Protein AF-0000000086880780 (afdb_homodimer)

pLDDT: mean 78.53, std 24.76, range [28.92, 98.44]

Nearest PDB structures (foldseek):
  3ipf-assembly3_B  TM=9.668E-01  e=9.069E-04  Desulfitobacterium hafniense Y51
  3ipf-assembly2_A  TM=9.66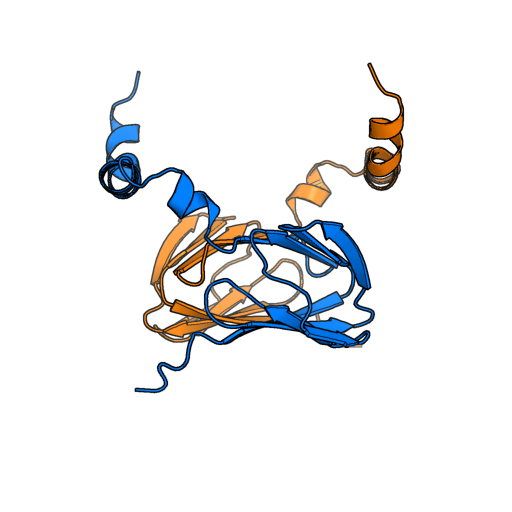4E-01  e=1.068E-03  Desulfitobacterium hafniense Y51
  2ks0-assembly1_B  TM=7.174E-01  e=1.002E-02  Desulfitobacterium hafniense Y51
  3ipf-assembly3_B  TM=9.673E-01  e=9.863E-04  Desulfitobacterium hafniense Y51
  3ipf-assembly2_A  TM=9.669E-01  e=1.163E-03  Desulfitobacterium hafniense Y51

Sequence (194 aa):
MTRISRKLRRWTSEVLDLPQDVLYDMPRLTLIGSKQLYIENHRGVIHFTPNRIVLALSQGQLEIKGADLMIRNILPDEVAVEGTILDIHMNGAEGNGMTRISRKLRRWTSEVLDLPQDVLYDMPRLTLIGSKQLYIENHRGVIHFTPNRIVLALSQGQLEIKGADLMIRNILPDEVAVEGTILDIHMNGAEGNG

Solvent-accessible surface area (backbone atoms only — not comparable to full-atom values): 10117 Å² total; per-residue (Å²): 136,81,74,76,74,50,66,85,40,45,75,51,47,76,48,55,76,43,55,66,63,58,67,58,55,40,36,33,38,39,30,44,55,48,40,36,36,38,36,34,30,41,63,47,78,75,45,81,49,45,47,35,38,30,30,32,35,84,64,33,37,38,38,38,32,39,44,66,40,39,78,76,43,76,53,86,45,34,39,33,37,35,32,42,53,32,35,40,36,47,46,65,63,70,67,85,115,136,80,73,76,76,52,64,85,41,45,77,50,49,76,50,54,78,44,54,67,63,58,68,58,56,39,36,33,37,40,30,44,54,49,40,36,37,38,36,33,31,40,63,48,78,74,44,81,49,45,46,36,38,31,31,30,33,84,64,34,37,39,37,38,31,38,44,67,41,41,78,76,43,77,52,85,44,34,38,33,36,36,31,41,53,33,36,39,37,46,44,63,61,70,68,84,116

Structure (mmCIF, N/CA/C/O backbone):
data_AF-0000000086880780-model_v1
#
loop_
_entity.id
_entity.type
_entity.pdbx_description
1 polymer 'Sporulation protein YqfC'
#
loop_
_atom_site.group_PDB
_atom_site.id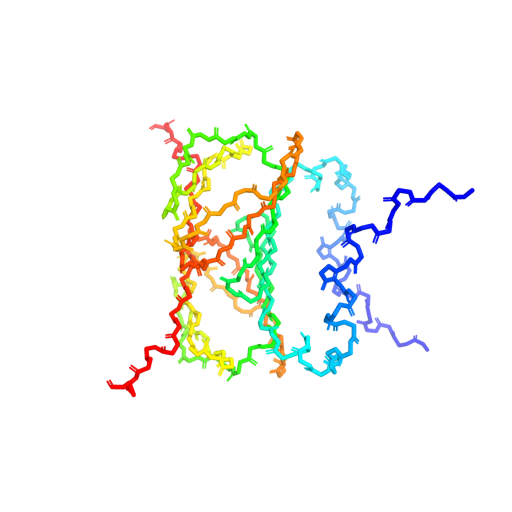
_atom_site.type_symbol
_atom_site.label_atom_id
_atom_site.label_alt_id
_atom_site.label_comp_id
_atom_site.label_asym_id
_atom_site.label_entity_id
_atom_site.label_seq_id
_atom_site.pdbx_PDB_ins_code
_atom_site.Cartn_x
_atom_site.Cartn_y
_atom_site.Cartn_z
_atom_site.occupancy
_atom_site.B_iso_or_equiv
_atom_site.auth_seq_id
_atom_site.auth_comp_id
_atom_site.auth_asym_id
_atom_site.auth_atom_id
_atom_site.pdbx_PDB_model_num
ATOM 1 N N . MET A 1 1 ? -11.453 -26.484 23.031 1 30.33 1 MET A N 1
ATOM 2 C CA . MET A 1 1 ? -10.5 -25.641 22.297 1 30.33 1 MET A CA 1
ATOM 3 C C . MET A 1 1 ? -10.719 -25.75 20.797 1 30.33 1 MET A C 1
ATOM 5 O O . MET A 1 1 ? -10.664 -26.844 20.234 1 30.33 1 MET A O 1
ATOM 9 N N . THR A 1 2 ? -11.617 -24.828 20.078 1 30.52 2 THR A N 1
ATOM 10 C CA . THR A 1 2 ? -12.539 -24.984 18.953 1 30.52 2 THR A CA 1
ATOM 11 C C . THR A 1 2 ? -11.773 -25.156 17.656 1 30.52 2 THR A C 1
ATOM 13 O O . THR A 1 2 ? -10.703 -24.562 17.469 1 30.52 2 THR A O 1
ATOM 16 N N . ARG A 1 3 ? -11.891 -26.266 16.812 1 29.23 3 ARG A N 1
ATOM 17 C CA . ARG A 1 3 ? -11.367 -26.953 15.641 1 29.23 3 ARG A CA 1
ATOM 18 C C . ARG A 1 3 ? -11.375 -26.062 14.406 1 29.23 3 ARG A C 1
ATOM 20 O O . ARG A 1 3 ? -10.984 -26.484 13.32 1 29.23 3 ARG A O 1
ATOM 27 N N . ILE A 1 4 ? -12.273 -25.172 14.5 1 30.44 4 ILE A N 1
ATOM 28 C CA . ILE A 1 4 ? -12.547 -24.469 13.258 1 30.44 4 ILE A CA 1
ATOM 29 C C . ILE A 1 4 ? -11.289 -23.734 12.789 1 30.44 4 ILE A C 1
ATOM 31 O O . ILE A 1 4 ? -11.273 -23.156 11.703 1 30.44 4 ILE A O 1
ATOM 35 N N . SER A 1 5 ? -10.398 -23.359 13.734 1 33.47 5 SER A N 1
ATOM 36 C CA . SER A 1 5 ? -9.289 -22.469 13.422 1 33.47 5 SER A CA 1
ATOM 37 C C . SER A 1 5 ? -8.305 -23.125 12.453 1 33.47 5 SER A C 1
ATOM 39 O O . SER A 1 5 ? -7.23 -22.594 12.195 1 33.47 5 SER A O 1
ATOM 41 N N . ARG A 1 6 ? -8.539 -24.391 11.883 1 31.92 6 ARG A N 1
ATOM 42 C CA . ARG A 1 6 ? -7.551 -25.25 11.227 1 31.92 6 ARG A CA 1
ATOM 43 C C . ARG A 1 6 ? -7.371 -24.859 9.766 1 31.92 6 ARG A C 1
ATOM 45 O O . ARG A 1 6 ? -6.246 -24.828 9.266 1 31.92 6 ARG A O 1
ATOM 52 N N . LYS A 1 7 ? -8.508 -24.656 9.094 1 32.12 7 LYS A N 1
ATOM 53 C CA . LYS A 1 7 ? -8.438 -24.656 7.633 1 32.12 7 LYS A CA 1
ATOM 54 C C . LYS A 1 7 ? -7.812 -23.359 7.117 1 32.12 7 LYS A C 1
ATOM 56 O O . L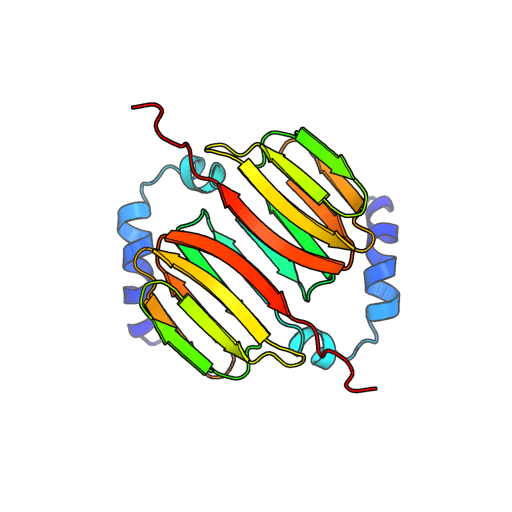YS A 1 7 ? -7.246 -23.344 6.023 1 32.12 7 LYS A O 1
ATOM 61 N N . LEU A 1 8 ? -8.086 -22.203 7.629 1 35.44 8 LEU A N 1
ATOM 62 C CA . LEU A 1 8 ? -7.398 -20.984 7.215 1 35.44 8 LEU A CA 1
ATOM 63 C C . LEU A 1 8 ? -5.891 -21.125 7.402 1 35.44 8 LEU A C 1
ATOM 65 O O . LEU A 1 8 ? -5.113 -20.422 6.746 1 35.44 8 LEU A O 1
ATOM 69 N N . ARG A 1 9 ? -5.246 -22.188 8.102 1 34.72 9 ARG A N 1
ATOM 70 C CA . ARG A 1 9 ? -3.912 -22.734 8.336 1 34.72 9 ARG A CA 1
ATOM 71 C C . ARG A 1 9 ? -3.371 -23.422 7.086 1 34.72 9 ARG A C 1
ATOM 73 O O . ARG A 1 9 ? -2.158 -23.547 6.918 1 34.72 9 ARG A O 1
ATOM 80 N N . ARG A 1 10 ? -4.211 -23.828 6.164 1 35.75 10 ARG A N 1
ATOM 81 C CA . ARG A 1 10 ? -3.689 -24.641 5.062 1 35.75 10 ARG A CA 1
ATOM 82 C C . ARG A 1 10 ? -2.947 -23.766 4.051 1 35.75 10 ARG A C 1
ATOM 84 O O . ARG A 1 10 ? -1.93 -24.188 3.496 1 35.75 10 ARG A O 1
ATOM 91 N N . TRP A 1 11 ? -3.434 -22.641 3.582 1 36.38 11 TRP A N 1
ATOM 92 C CA . TRP A 1 11 ? -2.461 -21.969 2.73 1 36.38 11 TRP A CA 1
ATOM 93 C C . TRP A 1 11 ? -1.186 -21.656 3.506 1 36.38 11 TRP A C 1
ATOM 95 O O . TRP A 1 11 ? -0.088 -21.688 2.945 1 36.38 11 TRP A O 1
ATOM 105 N N . THR A 1 12 ? -1.172 -21.484 4.797 1 41.62 12 THR A N 1
ATOM 106 C CA . THR A 1 12 ? -0.041 -21.422 5.715 1 41.62 12 THR A CA 1
ATOM 107 C C . THR A 1 12 ? 0.651 -22.781 5.816 1 41.62 12 THR A C 1
ATOM 109 O O . THR A 1 12 ? 1.847 -22.844 6.105 1 41.62 12 THR A O 1
ATOM 112 N N . SER A 1 13 ? -0.025 -23.828 5.73 1 40.41 13 SER A N 1
ATOM 113 C CA . SER A 1 13 ? 0.59 -25.125 5.984 1 40.41 13 SER A CA 1
ATOM 114 C C . SER A 1 13 ? 1.497 -25.547 4.828 1 40.41 13 SER A C 1
ATOM 116 O O . SER A 1 13 ? 2.562 -26.125 5.051 1 40.41 13 SER A O 1
ATOM 118 N N . GLU A 1 14 ? 1.028 -25.562 3.58 1 43.88 14 GLU A N 1
ATOM 119 C CA . GLU A 1 14 ? 1.974 -25.969 2.543 1 43.88 14 GLU A CA 1
ATOM 120 C C . GLU A 1 14 ? 3.102 -24.953 2.4 1 43.88 14 GLU A C 1
ATOM 122 O O . GLU A 1 14 ? 4.141 -25.25 1.809 1 43.88 14 GLU A O 1
ATOM 127 N N . VAL A 1 15 ? 2.854 -23.688 2.648 1 43.38 15 VAL A N 1
ATOM 128 C CA . VAL A 1 15 ? 3.92 -22.703 2.746 1 43.38 15 VAL A CA 1
ATOM 129 C C . VAL A 1 15 ? 4.668 -22.875 4.066 1 43.38 15 VAL A C 1
ATOM 131 O O . VAL A 1 15 ? 5.707 -22.25 4.285 1 43.38 15 VAL A O 1
ATOM 134 N N . LEU A 1 16 ? 4.266 -23.625 5.02 1 47.22 16 LEU A N 1
ATOM 135 C CA . LEU A 1 16 ? 4.988 -23.875 6.262 1 47.22 16 LEU A CA 1
ATOM 136 C C . LEU A 1 16 ? 6.434 -24.266 5.977 1 47.22 16 LEU A C 1
ATOM 138 O O . LEU A 1 16 ? 7.336 -23.906 6.734 1 47.22 16 LEU A O 1
ATOM 142 N N . ASP A 1 17 ? 6.539 -25.203 5.004 1 48.69 17 ASP A N 1
ATOM 143 C CA . ASP A 1 17 ? 7.93 -25.578 4.762 1 48.69 17 ASP A CA 1
ATOM 144 C C . ASP A 1 17 ? 8.664 -24.484 4 1 48.69 17 ASP A C 1
ATOM 146 O O . ASP A 1 17 ? 9.672 -24.75 3.342 1 48.69 17 ASP A O 1
ATOM 150 N N . LEU A 1 18 ? 7.863 -23.484 3.607 1 51.75 18 LEU A N 1
ATOM 151 C CA . LEU A 1 18 ? 8.625 -22.453 2.91 1 51.75 18 LEU A CA 1
ATOM 152 C C . LEU A 1 18 ? 9.711 -21.875 3.811 1 51.75 18 LEU A C 1
ATOM 154 O O . LEU A 1 18 ? 9.484 -21.656 5.004 1 51.75 18 LEU A O 1
ATOM 158 N N . PRO A 1 19 ? 10.883 -22.094 3.494 1 53.94 19 PRO A N 1
ATOM 159 C CA . PRO A 1 19 ? 11.953 -21.438 4.254 1 53.94 19 PRO A CA 1
ATOM 160 C C . PRO A 1 19 ? 11.609 -20 4.633 1 53.94 19 PRO A C 1
ATOM 162 O O . PRO A 1 19 ? 11.008 -19.281 3.842 1 53.94 19 PRO A O 1
ATOM 165 N N . GLN A 1 20 ? 11.336 -19.844 5.922 1 54.81 20 GLN A N 1
ATOM 166 C CA . GLN A 1 20 ? 11.172 -18.516 6.473 1 54.81 20 GLN A CA 1
ATOM 167 C C . GLN A 1 20 ? 11.922 -17.469 5.637 1 54.81 20 GLN A C 1
ATOM 169 O O . GLN A 1 20 ? 11.508 -16.312 5.551 1 54.81 20 GLN A O 1
ATOM 174 N N . ASP A 1 21 ? 12.977 -18.078 5.004 1 55.94 21 ASP A N 1
ATOM 175 C CA . ASP A 1 21 ? 13.805 -17.141 4.238 1 55.94 21 ASP A CA 1
ATOM 176 C C . ASP A 1 21 ? 13 -16.5 3.111 1 55.94 21 ASP A C 1
ATOM 178 O O . ASP A 1 21 ? 13.227 -15.336 2.77 1 55.94 21 ASP A O 1
ATOM 182 N N . VAL A 1 22 ? 12.078 -17.266 2.529 1 57.25 22 VAL A N 1
ATOM 183 C CA . VAL A 1 22 ? 11.297 -16.766 1.4 1 57.25 22 VAL A CA 1
ATOM 184 C C . VAL A 1 22 ? 10.328 -15.695 1.877 1 57.25 22 VAL A C 1
ATOM 186 O O . VAL A 1 22 ? 10.133 -14.688 1.201 1 57.25 22 VAL A O 1
ATOM 189 N N . LEU A 1 23 ? 9.758 -15.977 2.949 1 59.97 23 LEU A N 1
ATOM 190 C CA . LEU A 1 23 ? 8.844 -14.984 3.498 1 59.97 23 LEU A CA 1
ATOM 191 C C . LEU A 1 23 ? 9.562 -13.672 3.791 1 59.97 23 LEU A C 1
ATOM 193 O O . LEU A 1 23 ? 9.008 -12.594 3.598 1 59.97 23 LEU A O 1
ATOM 197 N N . TYR A 1 24 ? 10.875 -13.906 4.027 1 59.56 24 TYR A N 1
ATOM 198 C CA . TYR A 1 24 ? 11.664 -12.75 4.438 1 59.56 24 TYR A CA 1
ATOM 199 C C . TYR A 1 24 ? 12.078 -11.914 3.234 1 59.56 24 TYR A C 1
ATOM 201 O O . TYR A 1 24 ? 12.406 -10.734 3.373 1 59.56 24 TYR A O 1
ATOM 209 N N . ASP A 1 25 ? 11.93 -12.555 2.051 1 74.06 25 ASP A N 1
ATOM 210 C CA . ASP A 1 25 ? 12.469 -11.836 0.901 1 74.06 25 ASP A CA 1
ATOM 211 C C . ASP A 1 25 ? 11.359 -11.164 0.099 1 74.06 25 ASP A C 1
ATOM 213 O O . ASP A 1 25 ? 11.625 -10.5 -0.909 1 74.06 25 ASP A O 1
ATOM 217 N N . MET A 1 26 ? 10.195 -11.242 0.695 1 81.44 26 MET A N 1
ATOM 218 C CA . MET A 1 26 ? 9.07 -10.648 -0.027 1 81.44 26 MET A CA 1
ATOM 219 C C . MET A 1 26 ? 8.836 -9.211 0.427 1 81.44 26 MET A C 1
ATOM 221 O O . MET A 1 26 ? 8.82 -8.93 1.627 1 81.44 26 MET A O 1
ATOM 225 N N . PRO A 1 27 ? 8.695 -8.383 -0.599 1 89.19 27 PRO A N 1
ATOM 226 C CA . PRO A 1 27 ? 8.398 -7 -0.208 1 89.19 27 PRO A CA 1
ATOM 227 C C . PRO A 1 27 ? 7.094 -6.871 0.569 1 89.19 27 PRO A C 1
ATOM 229 O O . PRO A 1 27 ? 6.129 -7.586 0.283 1 89.19 27 PRO A O 1
ATOM 232 N N . ARG A 1 28 ? 7.094 -6.137 1.596 1 92.69 28 ARG A N 1
ATOM 233 C CA . ARG A 1 28 ? 5.922 -5.812 2.402 1 92.69 28 ARG A CA 1
ATOM 234 C C . ARG A 1 28 ? 5.762 -4.305 2.557 1 92.69 28 ARG A C 1
ATOM 236 O O . ARG A 1 28 ? 6.707 -3.611 2.943 1 92.69 28 ARG A O 1
ATOM 243 N N . LEU A 1 29 ? 4.621 -3.842 2.182 1 96.19 29 LEU A N 1
ATOM 244 C CA . LEU A 1 29 ? 4.316 -2.418 2.266 1 96.19 29 LEU A CA 1
ATOM 245 C C . LEU A 1 29 ? 3.176 -2.164 3.248 1 96.19 29 LEU A C 1
ATOM 247 O O . LEU A 1 29 ? 2.129 -2.812 3.17 1 96.19 29 LEU A O 1
ATOM 251 N N . THR A 1 30 ? 3.381 -1.285 4.219 1 95.88 30 THR A N 1
ATOM 252 C CA . THR A 1 30 ? 2.338 -0.893 5.16 1 95.88 30 THR A CA 1
ATOM 253 C C . THR A 1 30 ? 2.08 0.609 5.086 1 95.88 30 THR A C 1
ATOM 255 O O . THR A 1 30 ? 2.967 1.413 5.379 1 95.88 30 THR A O 1
ATOM 258 N N . LEU A 1 31 ? 0.877 0.914 4.668 1 94.88 31 LEU A N 1
ATOM 259 C CA . LEU A 1 31 ? 0.461 2.311 4.586 1 94.88 31 LEU A CA 1
ATOM 260 C C . LEU A 1 31 ? -0.535 2.646 5.691 1 94.88 31 LEU A C 1
ATOM 262 O O . LEU A 1 31 ? -1.53 1.94 5.871 1 94.88 31 LEU A O 1
ATOM 266 N N . ILE A 1 32 ? -0.19 3.605 6.441 1 90.94 32 ILE A N 1
ATOM 267 C CA . ILE A 1 32 ? -1.077 4.094 7.492 1 90.94 32 ILE A CA 1
ATOM 268 C C . ILE A 1 32 ? -1.62 5.469 7.117 1 90.94 32 ILE A C 1
ATOM 270 O O . ILE A 1 32 ? -0.859 6.434 7 1 90.94 32 ILE A O 1
ATOM 274 N N . GLY A 1 33 ? -2.973 5.406 7.035 1 86.75 33 GLY A N 1
ATOM 275 C CA . GLY A 1 33 ? -3.518 6.625 6.461 1 86.75 33 GLY A CA 1
ATOM 276 C C . GLY A 1 33 ? -2.984 6.926 5.07 1 86.75 33 GLY A C 1
ATOM 277 O O . GLY A 1 33 ? -2.928 6.035 4.219 1 86.75 33 GLY A O 1
ATOM 278 N N . SER A 1 34 ? -2.736 7.977 4.629 1 87.94 34 SER A N 1
ATOM 279 C CA . SER A 1 34 ? -2.059 8.422 3.416 1 87.94 34 SER A CA 1
ATOM 280 C C . SER A 1 34 ? -0.811 9.234 3.746 1 87.94 34 SER A C 1
ATOM 282 O O . SER A 1 34 ? -0.366 10.047 2.938 1 87.94 34 SER A O 1
ATOM 284 N N . LYS A 1 35 ? -0.263 8.898 5.008 1 91.62 35 LYS A N 1
ATOM 285 C CA . LYS A 1 35 ? 0.782 9.797 5.496 1 91.62 35 LYS A CA 1
ATOM 286 C C . LYS A 1 35 ? 2.09 9.039 5.727 1 91.62 35 LYS A C 1
ATOM 288 O O . LYS A 1 35 ? 3.168 9.633 5.688 1 91.62 35 LYS A O 1
ATOM 293 N N . GLN A 1 36 ? 1.928 7.836 6.051 1 94.06 36 GLN A N 1
ATOM 294 C CA . GLN A 1 36 ? 3.125 7.062 6.363 1 94.06 36 GLN A CA 1
ATOM 295 C C . GLN A 1 36 ? 3.129 5.73 5.613 1 94.06 36 GLN A C 1
ATOM 297 O O . GLN A 1 36 ? 2.115 5.027 5.582 1 94.06 36 GLN A O 1
ATOM 302 N N . LEU A 1 37 ? 4.301 5.434 5 1 96.69 37 LEU A N 1
ATOM 303 C CA . LEU A 1 37 ? 4.484 4.176 4.285 1 96.69 37 LEU A CA 1
ATOM 304 C C . LEU A 1 37 ? 5.766 3.477 4.73 1 96.69 37 LEU A C 1
ATOM 306 O O . LEU A 1 37 ? 6.844 4.078 4.711 1 96.69 37 LEU A O 1
ATOM 310 N N . TYR A 1 38 ? 5.594 2.287 5.184 1 96.56 38 TYR A N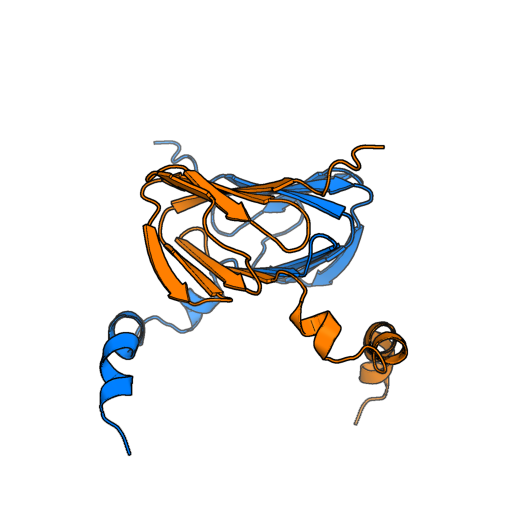 1
ATOM 311 C CA . TYR A 1 38 ? 6.723 1.443 5.559 1 96.56 38 TYR A CA 1
ATOM 312 C C . TYR A 1 38 ? 6.965 0.361 4.512 1 96.56 38 TYR A C 1
ATOM 314 O O . TYR A 1 38 ? 6.043 -0.375 4.148 1 96.56 38 TYR A O 1
ATOM 322 N N . ILE A 1 39 ? 8.156 0.288 4.035 1 96.19 39 ILE A N 1
ATOM 323 C CA . ILE A 1 39 ? 8.5 -0.694 3.012 1 96.19 39 ILE A CA 1
ATOM 324 C C . ILE A 1 39 ? 9.586 -1.631 3.537 1 96.19 39 ILE A C 1
ATOM 326 O O . ILE A 1 39 ? 10.648 -1.178 3.977 1 96.19 39 ILE A O 1
ATOM 330 N N . GLU A 1 40 ? 9.273 -2.885 3.568 1 93.62 40 GLU A N 1
ATOM 331 C CA . GLU A 1 40 ? 10.219 -3.916 3.988 1 93.62 40 GLU A CA 1
ATOM 332 C C . GLU A 1 40 ? 10.773 -4.68 2.789 1 93.62 40 GLU A C 1
ATOM 334 O O . GLU A 1 40 ? 10.07 -4.879 1.796 1 93.62 40 GLU A O 1
ATOM 339 N N . ASN A 1 41 ? 11.984 -5.074 2.893 1 92.19 41 ASN A N 1
ATOM 340 C CA . ASN A 1 41 ? 12.672 -5.91 1.915 1 92.19 41 ASN A CA 1
ATOM 341 C C . ASN A 1 41 ? 12.828 -5.195 0.577 1 92.19 41 ASN A C 1
ATOM 343 O O . ASN A 1 41 ? 12.492 -5.746 -0.472 1 92.19 41 ASN A O 1
ATOM 347 N N . HIS A 1 42 ? 13.133 -3.922 0.75 1 93.75 42 HIS A N 1
ATOM 348 C CA . HIS A 1 42 ? 13.523 -3.18 -0.443 1 93.75 42 HIS A CA 1
ATOM 349 C C . HIS A 1 42 ? 14.984 -3.426 -0.789 1 93.75 42 HIS A C 1
ATOM 351 O O . HIS A 1 42 ? 15.727 -4.016 0.003 1 93.75 42 HIS A O 1
ATOM 357 N N . ARG A 1 43 ? 15.383 -2.936 -2.031 1 92.31 43 ARG A N 1
ATOM 358 C CA . ARG A 1 43 ? 16.766 -3.148 -2.469 1 92.31 43 ARG A CA 1
ATOM 359 C C . ARG A 1 43 ? 17.438 -1.825 -2.816 1 92.31 43 ARG A C 1
ATOM 361 O O . ARG A 1 43 ? 18.281 -1.771 -3.709 1 92.31 43 ARG A O 1
ATOM 368 N N . GLY A 1 44 ? 16.969 -0.761 -2.279 1 94.44 44 GLY A N 1
ATOM 369 C CA . GLY A 1 44 ? 17.641 0.519 -2.445 1 94.44 44 GLY A CA 1
ATOM 370 C C . GLY A 1 44 ? 16.766 1.564 -3.115 1 94.44 44 GLY A C 1
ATOM 371 O O . GLY A 1 44 ? 15.852 1.227 -3.859 1 94.44 44 GLY A O 1
ATOM 372 N N . VAL A 1 45 ? 17.031 2.783 -2.906 1 96.25 45 VAL A N 1
ATOM 373 C CA . VAL A 1 45 ? 16.328 3.908 -3.508 1 96.25 45 VAL A CA 1
ATOM 374 C C . VAL A 1 45 ? 16.953 4.242 -4.863 1 96.25 45 VAL A C 1
ATOM 376 O O . VAL A 1 45 ? 18.156 4.461 -4.969 1 96.25 45 VAL A O 1
ATOM 379 N N . ILE A 1 46 ? 16.188 4.254 -5.836 1 96.81 46 ILE A N 1
ATOM 380 C CA . ILE A 1 46 ? 16.625 4.531 -7.203 1 96.81 46 ILE A CA 1
ATOM 381 C C . ILE A 1 46 ? 16.469 6.023 -7.496 1 96.81 46 ILE A C 1
ATOM 383 O O . ILE A 1 46 ? 17.344 6.633 -8.109 1 96.81 46 ILE A O 1
ATOM 387 N N . HIS A 1 47 ? 15.344 6.551 -7.176 1 97.5 47 HIS A N 1
ATOM 388 C CA . HIS A 1 47 ? 15.008 7.949 -7.434 1 97.5 47 HIS A CA 1
ATOM 389 C C . HIS A 1 47 ? 14.211 8.547 -6.281 1 97.5 47 HIS A C 1
ATOM 391 O O . HIS A 1 47 ? 13.406 7.852 -5.656 1 97.5 47 HIS A O 1
ATOM 397 N N . PHE A 1 48 ? 14.578 9.93 -6.016 1 96.75 48 PHE A N 1
ATOM 398 C CA . PHE A 1 48 ? 13.836 10.578 -4.938 1 96.75 48 PHE A CA 1
ATOM 399 C C . PHE A 1 48 ? 13.672 12.062 -5.211 1 96.75 48 PHE A C 1
ATOM 401 O O . PHE A 1 48 ? 14.648 12.781 -5.406 1 96.75 48 PHE A O 1
ATOM 408 N N . THR A 1 49 ? 12.461 12.406 -5.309 1 97.69 49 THR A N 1
ATOM 409 C CA . THR A 1 49 ? 12.016 13.797 -5.273 1 97.69 49 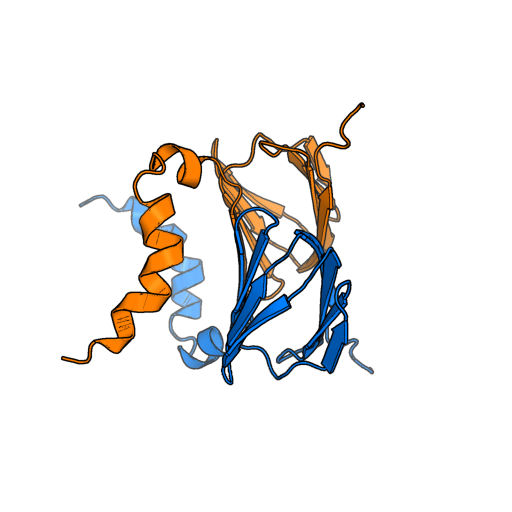THR A CA 1
ATOM 410 C C . THR A 1 49 ? 10.875 13.977 -4.273 1 97.69 49 THR A C 1
ATOM 412 O O . THR A 1 49 ? 10.297 12.992 -3.803 1 97.69 49 THR A O 1
ATOM 415 N N . PRO A 1 50 ? 10.547 15.133 -3.898 1 97 50 PRO A N 1
ATOM 416 C CA . PRO A 1 50 ? 9.445 15.336 -2.949 1 97 50 PRO A CA 1
ATOM 417 C C . PRO A 1 50 ? 8.102 14.867 -3.49 1 97 50 PRO A C 1
ATOM 419 O O . PRO A 1 50 ? 7.129 14.758 -2.736 1 97 50 PRO A O 1
ATOM 422 N N . ASN A 1 51 ? 8.031 14.57 -4.75 1 98.12 51 ASN A N 1
ATOM 423 C CA . ASN A 1 51 ? 6.746 14.148 -5.293 1 98.12 51 ASN A CA 1
ATOM 424 C C . ASN A 1 51 ? 6.812 12.727 -5.852 1 98.12 51 ASN A C 1
ATOM 426 O O . ASN A 1 51 ? 5.832 12.227 -6.402 1 98.12 51 ASN A O 1
ATOM 430 N N . ARG A 1 52 ? 8.023 12.133 -5.777 1 98.44 52 ARG A N 1
ATOM 431 C CA . ARG A 1 52 ? 8.172 10.812 -6.391 1 98.44 52 ARG A CA 1
ATOM 432 C C . ARG A 1 52 ? 9.336 10.047 -5.77 1 98.44 52 ARG A C 1
ATOM 434 O O . ARG A 1 52 ? 10.445 10.578 -5.66 1 98.44 52 ARG A O 1
ATOM 441 N N . ILE A 1 53 ? 9.109 8.82 -5.355 1 98.06 53 ILE A N 1
ATOM 442 C CA . ILE A 1 53 ? 10.156 7.918 -4.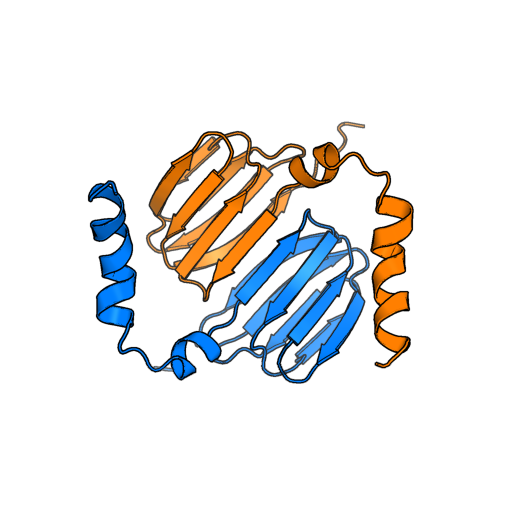875 1 98.06 53 ILE A CA 1
ATOM 443 C C . ILE A 1 53 ? 10.094 6.602 -5.641 1 98.06 53 ILE A C 1
ATOM 445 O O . ILE A 1 53 ? 9.023 6.023 -5.816 1 98.06 53 ILE A O 1
ATOM 449 N N . VAL A 1 54 ? 11.219 6.129 -6.094 1 97.94 54 VAL A N 1
ATOM 450 C CA . VAL A 1 54 ? 11.32 4.836 -6.762 1 97.94 54 VAL A CA 1
ATOM 451 C C . VAL A 1 54 ? 12.305 3.943 -6.02 1 97.94 54 VAL A C 1
ATOM 453 O O . VAL A 1 54 ? 13.453 4.336 -5.785 1 97.94 54 VAL A O 1
ATOM 456 N N . LEU A 1 55 ? 11.875 2.779 -5.676 1 96.88 55 LEU A N 1
ATOM 457 C CA . LEU A 1 55 ? 12.703 1.812 -4.965 1 96.88 55 LEU A CA 1
ATOM 458 C C . LEU A 1 55 ? 12.891 0.543 -5.789 1 96.88 55 LEU A C 1
ATOM 460 O O . LEU A 1 55 ? 11.953 0.099 -6.465 1 96.88 55 LEU A O 1
ATOM 464 N N . ALA A 1 56 ? 14.047 0.045 -5.617 1 95.44 56 ALA A N 1
ATOM 465 C CA . ALA A 1 56 ? 14.281 -1.281 -6.184 1 95.44 56 ALA A CA 1
ATOM 466 C C . ALA A 1 56 ? 13.75 -2.373 -5.258 1 95.44 56 ALA A C 1
ATOM 468 O O . ALA A 1 56 ? 13.898 -2.291 -4.039 1 95.44 56 ALA A O 1
ATOM 469 N N . LEU A 1 57 ? 13.086 -3.34 -5.844 1 92.94 57 LEU A N 1
ATOM 470 C CA . LEU A 1 57 ? 12.633 -4.527 -5.125 1 92.94 57 LEU A CA 1
ATOM 471 C C . LEU A 1 57 ? 13.359 -5.77 -5.617 1 92.94 57 LEU A C 1
ATOM 473 O O . LEU A 1 57 ? 14.156 -5.699 -6.555 1 92.94 57 LEU A O 1
ATOM 477 N N . SER A 1 58 ? 13.062 -6.855 -4.859 1 87.44 58 SER A N 1
ATOM 478 C CA . SER A 1 58 ? 13.68 -8.094 -5.32 1 87.44 58 SER A CA 1
ATOM 479 C C . SER A 1 58 ? 13.328 -8.383 -6.777 1 87.44 58 SER A C 1
ATOM 481 O O . SER A 1 58 ? 14.172 -8.852 -7.543 1 87.44 58 SER A O 1
ATOM 483 N N . GLN A 1 59 ? 12.078 -8.148 -7.012 1 85.12 59 GLN A N 1
ATOM 484 C CA . GLN A 1 59 ? 11.617 -8.234 -8.391 1 85.12 59 GLN A CA 1
ATOM 485 C C . GLN A 1 59 ? 10.914 -6.945 -8.82 1 85.12 59 GLN A C 1
ATOM 487 O O . GLN A 1 59 ? 9.859 -6.605 -8.289 1 85.12 59 GLN A O 1
ATOM 492 N N . GLY A 1 60 ? 11.586 -6.234 -9.641 1 90.69 60 GLY A N 1
ATOM 493 C CA . GLY A 1 60 ? 10.953 -5.035 -10.164 1 90.69 60 GLY A CA 1
ATOM 494 C C . GLY A 1 60 ? 11.219 -3.803 -9.32 1 90.69 60 GLY A C 1
ATOM 495 O O . GLY A 1 60 ? 12.258 -3.705 -8.664 1 90.69 60 GLY A O 1
ATOM 496 N N . GLN A 1 61 ? 10.281 -2.809 -9.555 1 95.56 61 GLN A N 1
ATOM 497 C CA . GLN A 1 61 ? 10.422 -1.528 -8.867 1 95.56 61 GLN A CA 1
ATOM 498 C C . GLN A 1 61 ? 9.109 -1.09 -8.242 1 95.56 61 GLN A C 1
ATOM 500 O O . GLN A 1 61 ? 8.031 -1.507 -8.68 1 95.56 61 GLN A O 1
ATOM 505 N N . LEU A 1 62 ? 9.281 -0.348 -7.211 1 96.25 62 LEU A N 1
ATOM 506 C CA . LEU A 1 62 ? 8.156 0.297 -6.531 1 96.25 62 LEU A CA 1
ATOM 507 C C . LEU A 1 62 ? 8.211 1.81 -6.715 1 96.25 62 LEU A C 1
ATOM 509 O O . LEU A 1 62 ? 9.227 2.441 -6.414 1 96.25 62 LEU A O 1
ATOM 513 N N . GLU A 1 63 ? 7.121 2.324 -7.242 1 97.81 63 GLU A N 1
ATOM 514 C CA . GLU A 1 63 ? 7.031 3.77 -7.41 1 97.81 63 GLU A CA 1
ATOM 515 C C . GLU A 1 63 ? 5.957 4.363 -6.504 1 97.81 63 GLU A C 1
ATOM 517 O O . GLU A 1 63 ? 4.809 3.916 -6.512 1 97.81 63 GLU A O 1
ATOM 522 N N . ILE A 1 64 ? 6.336 5.367 -5.742 1 97.75 64 ILE A N 1
ATOM 523 C CA . ILE A 1 64 ? 5.438 6.09 -4.848 1 97.75 64 ILE A CA 1
ATOM 524 C C . ILE A 1 64 ? 5.305 7.539 -5.312 1 97.75 64 ILE A C 1
ATOM 526 O O . ILE A 1 64 ? 6.309 8.227 -5.512 1 97.75 64 ILE A O 1
ATOM 530 N N . LYS A 1 65 ? 4.121 7.977 -5.578 1 98.06 65 LYS A N 1
ATOM 531 C CA . LYS A 1 65 ? 3.85 9.367 -5.918 1 98.06 65 LYS A CA 1
ATOM 532 C C . LYS A 1 65 ? 3.023 10.055 -4.832 1 98.06 65 LYS A C 1
ATOM 534 O O . LYS A 1 65 ? 2.125 9.438 -4.25 1 98.06 65 LYS A O 1
ATOM 539 N N . GLY A 1 66 ? 3.324 11.305 -4.594 1 97.44 66 GLY A N 1
ATOM 540 C CA . GLY A 1 66 ? 2.6 12.047 -3.58 1 97.44 66 GLY A CA 1
ATOM 541 C C . GLY A 1 66 ? 3.082 13.477 -3.434 1 97.44 66 GLY A C 1
ATOM 542 O O . GLY A 1 66 ? 3.482 14.109 -4.414 1 97.44 66 GLY A O 1
ATOM 543 N N . ALA A 1 67 ? 2.809 14 -2.279 1 96.62 67 ALA A N 1
ATOM 544 C CA . ALA A 1 67 ? 3.213 15.367 -1.982 1 96.62 67 ALA A CA 1
ATOM 545 C C . ALA A 1 67 ? 4.051 15.43 -0.708 1 96.62 67 ALA A C 1
ATOM 547 O O . ALA A 1 67 ? 3.734 14.766 0.282 1 96.62 67 ALA A O 1
ATOM 548 N N . ASP A 1 68 ? 5.172 16.203 -0.798 1 97.56 68 ASP A N 1
ATOM 549 C CA . ASP A 1 68 ? 6.055 16.438 0.336 1 97.56 68 ASP A CA 1
ATOM 550 C C . ASP A 1 68 ? 6.582 15.125 0.913 1 97.56 68 ASP A C 1
ATOM 552 O O . ASP A 1 68 ? 6.574 14.93 2.129 1 97.56 68 ASP A O 1
ATOM 556 N N . LEU A 1 69 ? 6.945 14.266 -0.023 1 97.19 69 LEU A N 1
ATOM 557 C CA . LEU A 1 69 ? 7.465 12.969 0.396 1 97.19 69 LEU A CA 1
ATOM 558 C C . LEU A 1 69 ? 8.859 13.109 0.992 1 97.19 69 LEU A C 1
ATOM 560 O O . LEU A 1 69 ? 9.688 13.875 0.485 1 97.19 69 LEU A O 1
ATOM 564 N N . MET A 1 70 ? 9.023 12.383 2.092 1 97.75 70 MET A N 1
ATOM 565 C CA . MET A 1 70 ? 10.336 12.344 2.74 1 97.75 70 MET A CA 1
ATOM 566 C C . MET A 1 70 ? 10.664 10.938 3.217 1 97.75 70 MET A C 1
ATOM 568 O O . MET A 1 70 ? 9.781 10.203 3.664 1 97.75 70 MET A O 1
ATOM 572 N N . ILE A 1 71 ? 11.93 10.664 3.096 1 96.81 71 ILE A N 1
ATOM 573 C CA . ILE A 1 71 ? 12.391 9.414 3.689 1 96.81 71 ILE A CA 1
ATOM 574 C C . ILE A 1 71 ? 12.781 9.648 5.145 1 96.81 71 ILE A C 1
ATOM 576 O O . ILE A 1 71 ? 13.766 10.344 5.426 1 96.81 71 ILE A O 1
ATOM 580 N N . ARG A 1 72 ? 12.031 9.086 6 1 96.19 72 ARG A N 1
ATOM 581 C CA . ARG A 1 72 ? 12.242 9.297 7.426 1 96.19 72 ARG A CA 1
ATOM 582 C C . ARG A 1 72 ? 13.383 8.438 7.949 1 96.19 72 ARG A C 1
ATOM 584 O O . ARG A 1 72 ? 14.164 8.875 8.797 1 96.19 72 ARG A O 1
ATOM 591 N N . ASN A 1 73 ? 13.367 7.219 7.559 1 94.69 73 ASN A N 1
ATOM 592 C CA . ASN A 1 73 ? 14.391 6.25 7.945 1 94.69 73 ASN A CA 1
ATOM 593 C C . ASN A 1 73 ? 14.703 5.285 6.805 1 94.69 73 ASN A C 1
ATOM 595 O O . ASN A 1 73 ? 13.805 4.883 6.062 1 94.69 73 ASN A O 1
ATOM 599 N N . ILE A 1 74 ? 15.945 5.066 6.707 1 94.38 74 ILE A N 1
ATOM 600 C CA . ILE A 1 74 ? 16.359 4.105 5.691 1 94.38 74 ILE A CA 1
ATOM 601 C C . ILE A 1 74 ? 17.359 3.117 6.301 1 94.38 74 ILE A C 1
ATOM 603 O O . ILE A 1 74 ? 18.422 3.514 6.777 1 94.38 74 ILE A O 1
ATOM 607 N N . LEU A 1 75 ? 16.953 1.996 6.422 1 93.44 75 LEU A N 1
ATOM 608 C CA . LEU A 1 75 ? 17.797 0.862 6.797 1 93.44 75 LEU A CA 1
ATOM 609 C C . LEU A 1 75 ? 18.031 -0.058 5.602 1 93.44 75 LEU A C 1
ATOM 611 O O . LEU A 1 75 ? 17.359 0.07 4.574 1 93.44 75 LEU A O 1
ATOM 615 N N . PRO A 1 76 ? 18.984 -0.938 5.656 1 91.69 76 PRO A N 1
ATOM 616 C CA . PRO A 1 76 ? 19.312 -1.779 4.504 1 91.69 76 PRO A CA 1
ATOM 617 C C . PRO A 1 76 ? 18.109 -2.516 3.939 1 91.69 76 PRO A C 1
ATOM 619 O O . PRO A 1 76 ? 17.984 -2.668 2.723 1 91.69 76 PRO A O 1
ATOM 622 N N . ASP A 1 77 ? 17.172 -2.928 4.82 1 91.5 77 ASP A N 1
ATOM 623 C CA . ASP A 1 77 ? 16.062 -3.713 4.285 1 91.5 77 ASP A CA 1
ATOM 624 C C . ASP A 1 77 ? 14.711 -3.061 4.613 1 91.5 77 ASP A C 1
ATOM 626 O O . ASP A 1 77 ? 13.664 -3.68 4.449 1 91.5 77 ASP A O 1
ATOM 630 N N . GLU A 1 78 ? 14.773 -1.845 5.086 1 94.94 78 GLU A N 1
ATOM 631 C CA . GLU A 1 78 ? 13.539 -1.148 5.422 1 94.94 78 GLU A CA 1
ATOM 632 C C . GLU A 1 78 ? 13.633 0.338 5.094 1 94.94 78 GLU A C 1
ATOM 634 O O . GLU A 1 78 ? 14.688 0.952 5.27 1 94.94 78 GLU A O 1
ATOM 639 N N . VAL A 1 79 ? 12.586 0.842 4.617 1 96.69 79 VAL A N 1
ATOM 640 C CA . VAL A 1 79 ? 12.492 2.281 4.398 1 96.69 79 VAL A CA 1
ATOM 641 C C . VAL A 1 79 ? 11.156 2.797 4.93 1 96.69 79 VAL A C 1
ATOM 643 O O . VAL A 1 79 ? 10.117 2.162 4.738 1 96.69 79 VAL A O 1
ATOM 646 N N . ALA A 1 80 ? 11.18 3.883 5.648 1 96.81 80 ALA A N 1
ATOM 647 C CA . ALA A 1 80 ? 9.969 4.582 6.082 1 96.81 80 ALA A CA 1
ATOM 648 C C . ALA A 1 80 ? 9.805 5.902 5.332 1 96.81 80 ALA A C 1
ATOM 650 O O . ALA A 1 80 ? 10.703 6.746 5.336 1 96.81 80 ALA A O 1
ATOM 651 N N . VAL A 1 81 ? 8.641 6 4.727 1 97.31 81 VAL A N 1
ATOM 652 C CA . VAL A 1 81 ? 8.352 7.203 3.957 1 97.31 81 VAL A CA 1
ATOM 653 C C . VAL A 1 81 ? 7.223 7.988 4.633 1 97.31 81 VAL A C 1
ATOM 655 O O . VAL A 1 81 ? 6.238 7.406 5.082 1 97.31 81 VAL A O 1
ATOM 658 N N . GLU A 1 82 ? 7.43 9.297 4.727 1 96.88 82 GLU A N 1
ATOM 659 C CA . GLU A 1 82 ? 6.395 10.18 5.25 1 96.88 82 GLU A CA 1
ATOM 660 C C . GLU A 1 82 ? 6.023 11.258 4.23 1 96.88 82 GLU A C 1
ATOM 662 O O . GLU A 1 82 ? 6.852 11.656 3.41 1 96.88 82 GLU A O 1
ATOM 667 N N . GLY A 1 83 ? 4.809 11.719 4.27 1 96.12 83 GLY A N 1
ATOM 668 C CA . GLY A 1 83 ? 4.203 12.672 3.357 1 96.12 83 GLY A CA 1
ATOM 669 C C . GLY A 1 83 ? 2.768 12.336 3.004 1 96.12 83 GLY A C 1
ATOM 670 O O . GLY A 1 83 ? 2.113 11.57 3.711 1 96.12 83 GLY A O 1
ATOM 671 N N . THR A 1 84 ? 2.246 13.016 1.993 1 95.5 84 THR A N 1
ATOM 672 C CA . THR A 1 84 ? 0.944 12.625 1.462 1 95.5 84 THR A CA 1
ATOM 673 C C . THR A 1 84 ? 1.104 11.648 0.302 1 95.5 84 THR A C 1
ATOM 675 O O . THR A 1 84 ? 1.525 12.031 -0.791 1 95.5 84 THR A O 1
ATOM 678 N N . ILE A 1 85 ? 0.778 10.43 0.55 1 96.12 85 ILE A N 1
ATOM 679 C CA . ILE A 1 85 ? 0.924 9.383 -0.455 1 96.12 85 ILE A CA 1
ATOM 680 C C . ILE A 1 85 ? -0.344 9.297 -1.302 1 96.12 85 ILE A C 1
ATOM 682 O O . ILE A 1 85 ? -1.444 9.141 -0.769 1 96.12 85 ILE A O 1
ATOM 686 N N . LEU A 1 86 ? -0.183 9.367 -2.633 1 96.25 86 LEU A N 1
ATOM 687 C CA . LEU A 1 86 ? -1.334 9.422 -3.527 1 96.25 86 LEU A CA 1
ATOM 688 C C . LEU A 1 86 ? -1.405 8.164 -4.395 1 96.25 86 LEU A C 1
ATOM 690 O O . LEU A 1 86 ? -2.492 7.641 -4.641 1 96.25 86 LEU A O 1
ATOM 694 N N . ASP A 1 87 ? -0.223 7.723 -4.793 1 97.19 87 ASP A N 1
ATOM 695 C CA . ASP A 1 87 ? -0.191 6.586 -5.707 1 97.19 87 ASP A CA 1
ATOM 696 C C . ASP A 1 87 ? 0.958 5.641 -5.367 1 97.19 87 ASP A C 1
ATOM 698 O O . ASP A 1 87 ? 2.064 6.086 -5.059 1 97.19 87 ASP A O 1
ATOM 702 N N . ILE A 1 88 ? 0.705 4.363 -5.461 1 97.38 88 ILE A N 1
ATOM 703 C CA . ILE A 1 88 ? 1.718 3.314 -5.371 1 97.38 88 ILE A CA 1
ATOM 704 C C . ILE A 1 88 ? 1.632 2.408 -6.598 1 97.38 88 ILE A C 1
ATOM 706 O O . ILE A 1 88 ? 0.566 1.867 -6.902 1 97.38 88 ILE A O 1
ATOM 710 N N . HIS A 1 89 ? 2.723 2.273 -7.266 1 97.19 89 HIS A N 1
ATOM 711 C CA . HIS A 1 89 ? 2.783 1.463 -8.477 1 97.19 89 HIS A CA 1
ATOM 712 C C . HIS A 1 89 ? 3.863 0.392 -8.367 1 97.19 89 HIS A C 1
ATOM 714 O O . HIS A 1 89 ? 5.012 0.694 -8.047 1 97.19 89 HIS A O 1
ATOM 720 N N . MET A 1 90 ? 3.459 -0.821 -8.57 1 92.94 90 MET A N 1
ATOM 721 C CA . MET A 1 90 ? 4.406 -1.93 -8.578 1 92.94 90 MET A CA 1
ATOM 722 C C . MET A 1 90 ? 4.688 -2.393 -10.008 1 92.94 90 MET A C 1
ATOM 724 O O . MET A 1 90 ? 3.766 -2.783 -10.727 1 92.94 90 MET A O 1
ATOM 728 N N . ASN A 1 91 ? 5.785 -2.158 -10.508 1 84.5 91 ASN A N 1
ATOM 729 C CA . ASN A 1 91 ? 6.18 -2.645 -11.828 1 84.5 91 ASN A CA 1
ATOM 730 C C . ASN A 1 91 ? 6.93 -3.973 -11.734 1 84.5 91 ASN A C 1
ATOM 732 O O . ASN A 1 91 ? 7.945 -4.07 -11.039 1 84.5 91 ASN A O 1
ATOM 736 N N . GLY A 1 92 ? 6.195 -5.086 -12.023 1 73.44 92 GLY A N 1
ATOM 737 C CA . GLY A 1 92 ? 6.832 -6.395 -12.047 1 73.44 92 GLY A CA 1
ATOM 738 C C . GLY A 1 92 ? 7.98 -6.488 -13.031 1 73.44 92 GLY A C 1
ATOM 739 O O . GLY A 1 92 ? 8.203 -5.566 -13.82 1 73.44 92 GLY A O 1
ATOM 740 N N . ALA A 1 93 ? 8.953 -7.547 -12.852 1 56.44 93 ALA A N 1
ATOM 741 C CA . ALA A 1 93 ? 9.992 -7.836 -13.828 1 56.44 93 ALA A CA 1
ATOM 742 C C . ALA A 1 93 ? 9.391 -8.047 -15.219 1 56.44 93 ALA A C 1
ATOM 744 O O . ALA A 1 93 ? 8.445 -8.82 -15.383 1 56.44 93 ALA A O 1
ATOM 745 N N . GLU A 1 94 ? 8.938 -6.941 -15.969 1 44.72 94 GLU A N 1
ATOM 746 C CA . GLU A 1 94 ? 8.773 -7.352 -17.359 1 44.72 94 GLU A CA 1
ATOM 747 C C . GLU A 1 94 ? 9.789 -8.43 -17.734 1 44.72 94 GLU A C 1
ATOM 749 O O . GLU A 1 94 ? 10.977 -8.297 -17.453 1 44.72 94 GLU A O 1
ATOM 754 N N . GLY A 1 95 ? 9.461 -9.617 -17.625 1 39.12 95 GLY A N 1
ATOM 755 C CA . GLY A 1 95 ? 10.25 -10.602 -18.344 1 39.12 95 GLY A CA 1
ATOM 756 C C . GLY A 1 95 ? 10.75 -10.094 -19.688 1 39.12 95 GLY A C 1
ATOM 757 O O . GLY A 1 95 ? 9.953 -9.648 -20.516 1 39.12 95 GLY A O 1
ATOM 758 N N . ASN A 1 96 ? 11.828 -9.383 -19.797 1 37.78 96 ASN A N 1
ATOM 759 C CA . ASN A 1 96 ? 12.516 -9.531 -21.078 1 37.78 96 ASN A CA 1
ATOM 760 C C . ASN A 1 96 ? 12.438 -10.961 -21.594 1 37.78 96 ASN A C 1
ATOM 762 O O . ASN A 1 96 ? 13.156 -11.844 -21.109 1 37.78 96 ASN A O 1
ATOM 766 N N . GLY A 1 97 ? 11.328 -11.789 -21.547 1 28.92 97 GLY A N 1
ATOM 767 C CA . GLY A 1 97 ? 11.406 -12.703 -22.672 1 28.92 97 GLY A CA 1
ATOM 768 C C . GLY A 1 97 ? 11.32 -12 -24.016 1 28.92 97 GLY A C 1
ATOM 769 O O . GLY A 1 97 ? 10.852 -10.859 -24.109 1 28.92 97 GLY A O 1
ATOM 770 N N . MET B 1 1 ? 20.562 -1.134 29.828 1 30.19 1 MET B N 1
ATOM 771 C CA . MET B 1 1 ? 19.375 -1.331 29.016 1 30.19 1 MET B CA 1
ATOM 772 C C . MET B 1 1 ? 18.969 -0.038 28.297 1 30.19 1 MET B C 1
ATOM 774 O O . MET B 1 1 ? 18.75 0.982 28.953 1 30.19 1 MET B O 1
ATOM 778 N N . THR B 1 2 ? 19.5 0.313 26.984 1 29.08 2 THR B N 1
ATOM 779 C CA . THR B 1 2 ? 20 1.546 26.375 1 29.08 2 THR B CA 1
ATOM 780 C C . THR B 1 2 ? 18.859 2.484 26.031 1 29.08 2 THR B C 1
ATOM 782 O O . THR B 1 2 ? 17.75 2.031 25.703 1 29.08 2 THR B O 1
ATOM 785 N N . ARG B 1 3 ? 18.797 3.84 26.469 1 28.94 3 ARG B N 1
ATOM 786 C CA . ARG B 1 3 ? 18 5.059 26.562 1 28.94 3 ARG B CA 1
ATOM 787 C C . ARG B 1 3 ? 17.516 5.484 25.172 1 28.94 3 ARG B C 1
ATOM 789 O O . ARG B 1 3 ? 16.734 6.43 25.062 1 28.94 3 ARG B O 1
ATOM 796 N N . ILE B 1 4 ? 18.312 5.09 24.266 1 29.08 4 ILE B N 1
ATOM 797 C CA . ILE B 1 4 ? 18.078 5.684 22.953 1 29.08 4 ILE B CA 1
ATOM 798 C C . ILE B 1 4 ? 16.719 5.258 22.422 1 29.08 4 ILE B C 1
ATOM 800 O O . ILE B 1 4 ? 16.312 5.668 21.328 1 29.08 4 ILE B O 1
ATOM 804 N N . SER B 1 5 ? 16.156 4.129 22.891 1 34.06 5 SER B N 1
ATOM 805 C CA . SER B 1 5 ? 14.914 3.572 22.375 1 34.06 5 SER B CA 1
ATOM 806 C C . SER B 1 5 ? 13.75 4.531 22.609 1 34.06 5 SER B C 1
ATOM 808 O O . SER B 1 5 ? 12.617 4.238 22.219 1 34.06 5 SER B O 1
ATOM 810 N N . ARG B 1 6 ? 13.93 5.762 23.359 1 29.67 6 ARG B N 1
ATOM 811 C CA . ARG B 1 6 ? 12.875 6.598 23.922 1 29.67 6 ARG B CA 1
ATOM 812 C C . ARG B 1 6 ? 12.344 7.582 22.875 1 29.67 6 ARG B C 1
ATOM 814 O O . ARG B 1 6 ? 11.141 7.832 22.812 1 29.67 6 ARG B O 1
ATOM 821 N N . LYS B 1 7 ? 13.258 8.117 22.125 1 31.03 7 LYS B N 1
ATOM 822 C CA . LYS B 1 7 ? 12.875 9.305 21.375 1 31.03 7 LYS B CA 1
ATOM 823 C C . LYS B 1 7 ? 11.984 8.945 20.188 1 31.03 7 LYS B C 1
ATOM 825 O O . LYS B 1 7 ? 11.242 9.789 19.688 1 31.03 7 LYS B O 1
ATOM 830 N N . LEU B 1 8 ? 12.211 7.875 19.438 1 36.09 8 LEU B N 1
ATOM 831 C CA . LEU B 1 8 ? 11.297 7.488 18.375 1 36.09 8 LEU B CA 1
ATOM 832 C C . LEU B 1 8 ? 9.891 7.27 18.906 1 36.09 8 LEU B C 1
ATOM 834 O O . LEU B 1 8 ? 8.922 7.273 18.141 1 36.09 8 LEU B O 1
ATOM 838 N N . ARG B 1 9 ? 9.547 7.289 20.312 1 35.75 9 ARG B N 1
ATOM 839 C CA . ARG B 1 9 ? 8.375 7.32 21.188 1 35.75 9 ARG B CA 1
ATOM 840 C C . ARG B 1 9 ? 7.676 8.672 21.109 1 35.75 9 ARG B C 1
ATOM 842 O O . ARG B 1 9 ? 6.469 8.773 21.344 1 35.75 9 ARG B O 1
ATOM 849 N N . ARG B 1 10 ? 8.328 9.75 20.719 1 37.06 10 ARG B N 1
ATOM 850 C CA . ARG B 1 10 ? 7.695 11.055 20.891 1 37.06 10 ARG B CA 1
ATOM 851 C C . ARG B 1 10 ? 6.656 11.297 19.797 1 37.06 10 ARG B C 1
ATOM 853 O O . ARG B 1 10 ? 5.633 11.938 20.047 1 37.06 10 ARG B O 1
ATOM 860 N N . TRP B 1 11 ? 6.844 11.055 18.562 1 36.09 11 TRP B N 1
ATOM 861 C CA . TRP B 1 11 ? 5.613 11.273 17.812 1 36.09 11 TRP B CA 1
ATOM 862 C C . TRP B 1 11 ? 4.488 10.391 18.344 1 36.09 11 TRP B C 1
ATOM 864 O O . TRP B 1 11 ? 3.316 10.781 18.297 1 36.09 11 TRP B O 1
ATOM 874 N N . THR B 1 12 ? 4.715 9.266 19 1 41.75 12 THR B N 1
ATOM 875 C CA . THR B 1 12 ? 3.824 8.43 19.781 1 41.75 12 THR B CA 1
ATOM 876 C C . THR B 1 12 ? 3.395 9.156 21.062 1 41.75 12 THR B C 1
ATOM 878 O O . THR B 1 12 ? 2.305 8.906 21.578 1 41.75 12 THR B O 1
ATOM 881 N N . SER B 1 13 ? 4.18 9.906 21.625 1 40.34 13 SER B N 1
ATOM 882 C CA . SER B 1 13 ? 3.848 10.43 22.953 1 40.34 13 SER B CA 1
ATOM 883 C C . SER B 1 13 ? 2.771 11.508 22.859 1 40.34 13 SER B C 1
ATOM 885 O O . SER B 1 13 ? 1.886 11.586 23.703 1 40.34 13 SER B O 1
ATOM 887 N N . GLU B 1 14 ? 2.949 12.57 22.078 1 43.81 14 GLU B N 1
ATOM 888 C CA . GLU B 1 14 ? 1.866 13.547 22.062 1 43.81 14 GLU B CA 1
ATOM 889 C C . GLU B 1 14 ? 0.597 12.961 21.453 1 43.81 14 GLU B C 1
ATOM 891 O O . GLU B 1 14 ? -0.492 13.516 21.609 1 43.81 14 GLU B O 1
ATOM 896 N N . VAL B 1 15 ? 0.694 12.07 20.516 1 43.31 15 VAL B N 1
ATOM 897 C CA . VAL B 1 15 ? -0.457 11.312 20.031 1 43.31 15 VAL B CA 1
ATOM 898 C C . VAL B 1 15 ? -0.861 10.273 21.078 1 43.31 15 VAL B C 1
ATOM 900 O O . VAL B 1 15 ? -1.895 9.609 20.938 1 43.31 15 VAL B O 1
ATOM 903 N N . LEU B 1 16 ? -0.17 10.016 22.094 1 46.69 16 LEU B N 1
ATOM 904 C CA . LEU B 1 16 ? -0.545 9.094 23.156 1 46.69 16 LEU B CA 1
ATOM 905 C C . LEU B 1 16 ? -1.973 9.352 23.625 1 46.69 16 LEU B C 1
ATOM 907 O O . LEU B 1 16 ? -2.705 8.414 23.953 1 46.69 16 LEU B O 1
ATOM 911 N N . ASP B 1 17 ? -2.201 10.664 23.891 1 48.5 17 ASP B N 1
ATOM 912 C CA . ASP B 1 17 ? -3.564 10.875 24.375 1 48.5 17 ASP B CA 1
ATOM 913 C C . ASP B 1 17 ? -4.574 10.727 23.234 1 48.5 17 ASP B C 1
ATOM 915 O O . ASP B 1 17 ? -5.676 11.281 23.297 1 48.5 17 ASP B O 1
ATOM 919 N N . LEU B 1 18 ? -4.035 10.547 22.016 1 50.81 18 LEU B N 1
ATOM 920 C CA . LEU B 1 18 ? -5.062 10.383 21 1 50.81 18 LEU B CA 1
ATOM 921 C C . LEU B 1 18 ? -5.953 9.188 21.297 1 50.81 18 LEU B C 1
ATOM 923 O O . LEU B 1 18 ? -5.469 8.156 21.766 1 50.81 18 LEU B O 1
ATOM 927 N N . PRO B 1 19 ? -7.145 9.422 21.562 1 52.91 19 PRO B N 1
ATOM 928 C CA . PRO B 1 19 ? -8.062 8.289 21.734 1 52.91 19 PRO B CA 1
ATOM 929 C C . PRO B 1 19 ? -7.789 7.168 20.734 1 52.91 19 PRO B C 1
ATOM 931 O O . PRO B 1 19 ? -7.449 7.43 19.578 1 52.91 19 PRO B O 1
ATOM 934 N N . GLN B 1 20 ? -7.23 6.102 21.281 1 53.94 20 GLN B N 1
ATOM 935 C CA . GLN B 1 20 ? -7.074 4.883 20.484 1 53.94 20 GLN B CA 1
ATOM 936 C C . GLN B 1 20 ? -8.109 4.816 19.359 1 53.94 20 GLN B C 1
ATOM 938 O O . GLN B 1 20 ? -7.848 4.23 18.312 1 53.94 20 GLN B O 1
ATOM 943 N N . ASP B 1 21 ? -9.219 5.543 19.719 1 55.34 21 ASP B N 1
ATOM 944 C CA . ASP B 1 21 ? -10.297 5.473 18.734 1 55.34 21 ASP B CA 1
ATOM 945 C C . ASP B 1 21 ? -9.859 6.051 17.391 1 55.34 21 ASP B C 1
ATOM 947 O O . ASP B 1 21 ? -10.289 5.586 16.344 1 55.34 21 ASP B O 1
ATOM 951 N N . VAL B 1 22 ? -9.008 7.09 17.438 1 56.62 22 VAL B N 1
ATOM 952 C CA . VAL B 1 22 ? -8.578 7.766 16.219 1 56.62 22 VAL B CA 1
ATOM 953 C C . VAL B 1 22 ? -7.645 6.852 15.43 1 56.62 22 VAL B C 1
ATOM 955 O O . VAL B 1 22 ? -7.723 6.789 14.195 1 56.62 22 VAL B O 1
ATOM 958 N N . LEU B 1 23 ? -6.828 6.238 16.141 1 59.38 23 LEU B N 1
ATOM 959 C CA . LEU B 1 23 ? -5.934 5.305 15.461 1 59.38 23 LEU B CA 1
ATOM 960 C C . LEU B 1 23 ? -6.723 4.195 14.773 1 59.38 23 LEU B C 1
ATOM 962 O O . LEU B 1 23 ? -6.344 3.74 13.688 1 59.38 23 LEU B O 1
ATOM 966 N N . TYR B 1 24 ? -7.91 4.02 15.375 1 59.34 24 TYR B N 1
ATOM 967 C CA . TYR B 1 24 ? -8.719 2.902 14.898 1 59.34 24 TYR B CA 1
ATOM 968 C C . TYR B 1 24 ? -9.484 3.285 13.641 1 59.34 24 TYR B C 1
ATOM 970 O O . TYR B 1 24 ? -9.914 2.416 12.875 1 59.34 24 TYR B O 1
ATOM 978 N N . ASP B 1 25 ? -9.547 4.613 13.406 1 73.69 25 ASP B N 1
ATOM 979 C CA . ASP B 1 25 ? -10.414 5.008 12.305 1 73.69 25 ASP B CA 1
ATOM 980 C C . ASP B 1 25 ? -9.602 5.348 11.062 1 73.69 25 ASP B C 1
ATOM 982 O O . ASP B 1 25 ? -10.164 5.703 10.023 1 73.69 25 ASP B O 1
ATOM 986 N N . MET B 1 26 ? -8.328 5.059 11.195 1 81.44 26 MET B N 1
ATOM 987 C CA . MET B 1 26 ? -7.484 5.379 10.055 1 81.44 26 MET B CA 1
ATOM 988 C C . MET B 1 26 ? -7.305 4.16 9.148 1 81.44 26 MET B C 1
ATOM 990 O O . MET B 1 26 ? -7.051 3.055 9.633 1 81.44 26 MET B O 1
ATOM 994 N N . PRO B 1 27 ? -7.492 4.461 7.879 1 89.31 27 PRO B N 1
ATOM 995 C CA . PRO B 1 27 ? -7.27 3.332 6.973 1 89.31 27 PRO B CA 1
ATOM 996 C C . PRO B 1 27 ? -5.844 2.793 7.043 1 89.31 27 PRO B C 1
ATOM 998 O O . PRO B 1 27 ? -4.895 3.564 7.215 1 89.31 27 PRO B O 1
ATOM 1001 N N . ARG B 1 28 ? -5.703 1.538 7.09 1 92.81 28 ARG B N 1
ATOM 1002 C CA . ARG B 1 28 ? -4.422 0.84 7.059 1 92.81 28 ARG B CA 1
ATOM 1003 C C . ARG B 1 28 ? -4.395 -0.2 5.941 1 92.81 28 ARG B C 1
ATOM 1005 O O . ARG B 1 28 ? -5.297 -1.035 5.844 1 92.81 28 ARG B O 1
ATOM 1012 N N . LEU B 1 29 ? -3.412 -0.071 5.113 1 96.19 29 LEU B N 1
ATOM 1013 C CA . LEU B 1 29 ? -3.246 -0.993 3.992 1 96.19 29 LEU B CA 1
ATOM 1014 C C . LEU B 1 29 ? -1.953 -1.788 4.129 1 96.19 29 LEU B C 1
ATOM 1016 O O . LEU B 1 29 ? -0.886 -1.212 4.355 1 96.19 29 LEU B O 1
ATOM 1020 N N . THR B 1 30 ? -2.025 -3.107 4.07 1 95.94 30 THR B N 1
ATOM 1021 C CA . THR B 1 30 ? -0.849 -3.969 4.098 1 95.94 30 THR B CA 1
ATOM 1022 C C . THR B 1 30 ? -0.775 -4.82 2.834 1 95.94 30 THR B C 1
ATOM 1024 O O . THR B 1 30 ? -1.656 -5.645 2.584 1 95.94 30 THR B O 1
ATOM 1027 N N . LEU B 1 31 ? 0.261 -4.566 2.092 1 94.94 31 LEU B N 1
ATOM 1028 C CA . LEU B 1 31 ? 0.495 -5.332 0.872 1 94.94 31 LEU B CA 1
ATOM 1029 C C . LEU B 1 31 ? 1.666 -6.293 1.049 1 94.94 31 LEU B C 1
ATOM 1031 O O . LEU B 1 31 ? 2.748 -5.887 1.48 1 94.94 31 LEU B O 1
ATOM 1035 N N . ILE B 1 32 ? 1.398 -7.512 0.821 1 90.94 32 ILE B N 1
ATOM 1036 C CA . ILE B 1 32 ? 2.436 -8.531 0.875 1 90.94 32 ILE B CA 1
ATOM 1037 C C . ILE B 1 32 ? 2.729 -9.047 -0.532 1 90.94 32 ILE B C 1
ATOM 1039 O O . ILE B 1 32 ? 1.859 -9.641 -1.178 1 90.94 32 ILE B O 1
ATOM 1043 N N . GLY B 1 33 ? 4.023 -8.789 -0.816 1 86.75 33 GLY B N 1
ATOM 1044 C CA . GLY B 1 33 ? 4.293 -9.047 -2.223 1 86.75 33 GLY B CA 1
ATOM 1045 C C . GLY B 1 33 ? 3.424 -8.227 -3.156 1 86.75 33 GLY B C 1
ATOM 1046 O O . GLY B 1 33 ? 3.229 -7.027 -2.938 1 86.75 33 GLY B O 1
ATOM 1047 N N . SER B 1 34 ? 3.016 -8.555 -4.203 1 88.06 34 SER B N 1
ATOM 1048 C CA . SER B 1 34 ? 2.043 -7.969 -5.121 1 88.06 34 SER B CA 1
ATOM 1049 C C . SER B 1 34 ? 0.826 -8.875 -5.289 1 88.06 34 SER B C 1
ATOM 1051 O O . SER B 1 34 ? 0.144 -8.82 -6.312 1 88.06 34 SER B O 1
ATOM 1053 N N . LYS B 1 35 ? 0.598 -9.688 -4.141 1 91.69 35 LYS B N 1
ATOM 1054 C CA . LYS B 1 35 ? -0.4 -10.742 -4.312 1 91.69 35 LYS B CA 1
ATOM 1055 C C . LYS B 1 35 ? -1.541 -10.586 -3.311 1 91.69 35 LYS B C 1
ATOM 1057 O O . LYS B 1 35 ? -2.66 -11.039 -3.561 1 91.69 35 LYS B O 1
ATOM 1062 N N . GLN B 1 36 ? -1.195 -10.086 -2.207 1 94 36 GLN B N 1
ATOM 1063 C CA . GLN B 1 36 ? -2.205 -9.969 -1.159 1 94 36 GLN B CA 1
ATOM 1064 C C . GLN B 1 36 ? -2.232 -8.562 -0.574 1 94 36 GLN B C 1
ATOM 1066 O O . GLN B 1 36 ? -1.184 -7.984 -0.272 1 94 36 GLN B O 1
ATOM 1071 N N . LEU B 1 37 ? -3.469 -8.023 -0.458 1 96.62 37 LEU B N 1
ATOM 1072 C CA . LEU B 1 37 ? -3.67 -6.703 0.13 1 96.62 37 LEU B CA 1
ATOM 1073 C C . LEU B 1 37 ? -4.742 -6.75 1.215 1 96.62 37 LEU B C 1
ATOM 1075 O O . LEU B 1 37 ? -5.852 -7.23 0.976 1 96.62 37 LEU B O 1
ATOM 1079 N N . TYR B 1 38 ? -4.352 -6.328 2.371 1 96.5 38 TYR B N 1
ATOM 1080 C CA . TYR B 1 38 ? -5.273 -6.211 3.494 1 96.5 38 TYR B CA 1
ATOM 1081 C C . TYR B 1 38 ? -5.621 -4.754 3.768 1 96.5 38 TYR B C 1
ATOM 1083 O O . TYR B 1 38 ? -4.727 -3.914 3.922 1 96.5 38 TYR B O 1
ATOM 1091 N N . ILE B 1 39 ? -6.871 -4.457 3.789 1 96.19 39 ILE B N 1
ATOM 1092 C CA . ILE B 1 39 ? -7.32 -3.09 4.02 1 96.19 39 ILE B CA 1
ATOM 1093 C C . ILE B 1 39 ? -8.156 -3.027 5.297 1 96.19 39 ILE B C 1
ATOM 1095 O O . ILE B 1 39 ? -9.141 -3.76 5.438 1 96.19 39 ILE B O 1
ATOM 1099 N N . GLU B 1 40 ? -7.715 -2.248 6.219 1 93.69 40 GLU B N 1
ATOM 1100 C CA . GLU B 1 40 ? -8.422 -2.029 7.477 1 93.69 40 GLU B CA 1
ATOM 1101 C C . GLU B 1 40 ? -9.141 -0.683 7.477 1 93.69 40 GLU B C 1
ATOM 1103 O O . GLU B 1 40 ? -8.664 0.284 6.883 1 93.69 40 GLU B O 1
ATOM 1108 N N . ASN B 1 41 ? -10.266 -0.646 8.117 1 92.19 41 ASN B N 1
ATOM 1109 C CA . ASN B 1 41 ? -11.055 0.561 8.328 1 92.19 41 ASN B CA 1
ATOM 1110 C C . ASN B 1 41 ? -11.57 1.132 7.016 1 92.19 41 ASN B C 1
ATOM 1112 O O . ASN B 1 41 ? -11.414 2.324 6.742 1 92.19 41 ASN B O 1
ATOM 1116 N N . HIS B 1 42 ? -11.953 0.165 6.195 1 93.81 42 HIS B N 1
ATOM 1117 C CA . HIS B 1 42 ? -12.68 0.588 5 1 93.81 42 HIS B CA 1
ATOM 1118 C C . HIS B 1 42 ? -14.148 0.851 5.309 1 93.81 42 HIS B C 1
ATOM 1120 O O . HIS B 1 42 ? -14.625 0.522 6.395 1 93.81 42 HIS B O 1
ATOM 1126 N N . ARG B 1 43 ? -14.852 1.471 4.273 1 92.38 43 ARG B N 1
ATOM 1127 C CA . ARG B 1 43 ? -16.266 1.796 4.484 1 92.38 43 ARG B CA 1
ATOM 1128 C C . ARG B 1 43 ? -17.141 1.167 3.404 1 92.38 43 ARG B C 1
ATOM 1130 O O . ARG B 1 43 ? -18.172 1.729 3.025 1 92.38 43 ARG B O 1
ATOM 1137 N N . GLY B 1 44 ? -16.688 0.137 2.795 1 94.5 44 GLY B N 1
ATOM 1138 C CA . GLY B 1 44 ? -17.5 -0.606 1.854 1 94.5 44 GLY B CA 1
ATOM 1139 C C . GLY B 1 44 ? -16.922 -0.653 0.456 1 94.5 44 GLY B C 1
ATOM 1140 O O . GLY B 1 44 ? -16.156 0.23 0.07 1 94.5 44 GLY B O 1
ATOM 1141 N N . VAL B 1 45 ? -17.266 -1.609 -0.29 1 96.31 45 VAL B N 1
ATOM 1142 C CA . VAL B 1 45 ? -16.828 -1.773 -1.674 1 96.31 45 VAL B CA 1
ATOM 1143 C C . VAL B 1 45 ? -17.75 -0.998 -2.604 1 96.31 45 VAL B C 1
ATOM 1145 O O . VAL B 1 45 ? -18.969 -1.187 -2.57 1 96.31 45 VAL B O 1
ATOM 1148 N N . ILE B 1 46 ? -17.234 -0.17 -3.375 1 96.88 46 ILE B N 1
ATOM 1149 C CA . ILE B 1 46 ? -17.984 0.664 -4.305 1 96.88 46 ILE B CA 1
ATOM 1150 C C . ILE B 1 46 ? -18.062 -0.025 -5.668 1 96.88 46 ILE B C 1
ATOM 1152 O O . ILE B 1 46 ? -19.125 -0.021 -6.309 1 96.88 46 ILE B O 1
ATOM 1156 N N . HIS B 1 47 ? -16.969 -0.491 -6.133 1 97.5 47 HIS B N 1
ATOM 1157 C CA . HIS B 1 47 ? -16.859 -1.126 -7.441 1 97.5 47 HIS B CA 1
ATOM 1158 C C . HIS B 1 47 ? -15.883 -2.303 -7.398 1 97.5 47 HIS B C 1
ATOM 1160 O O . HIS B 1 47 ? -14.891 -2.268 -6.668 1 97.5 47 HIS B O 1
ATOM 1166 N N . PHE B 1 48 ? -16.328 -3.41 -8.219 1 96.81 48 PHE B N 1
ATOM 1167 C CA . PHE B 1 48 ? -15.438 -4.562 -8.25 1 96.81 48 PHE B CA 1
ATOM 1168 C C . PHE B 1 48 ? -15.492 -5.262 -9.602 1 96.81 48 PHE B C 1
ATOM 1170 O O . PHE B 1 48 ? -16.562 -5.664 -10.055 1 96.81 48 PHE B O 1
ATOM 1177 N N . THR B 1 49 ? -14.383 -5.262 -10.195 1 97.69 49 THR B N 1
ATOM 1178 C CA . THR B 1 49 ? -14.094 -6.113 -11.344 1 97.69 49 THR B CA 1
ATOM 1179 C C . THR B 1 49 ? -12.789 -6.875 -11.141 1 97.69 49 THR B C 1
ATOM 1181 O O . THR B 1 49 ? -12.016 -6.566 -10.234 1 97.69 49 THR B O 1
ATOM 1184 N N . PRO B 1 50 ? -12.5 -7.863 -11.898 1 96.94 50 PRO B N 1
ATOM 1185 C CA . PRO B 1 50 ? -11.25 -8.609 -11.734 1 96.94 50 PRO B CA 1
ATOM 1186 C C . PRO B 1 50 ? -10.016 -7.75 -11.984 1 96.94 50 PRO B C 1
ATOM 1188 O O . PRO B 1 50 ? -8.898 -8.164 -11.672 1 96.94 50 PRO B O 1
ATOM 1191 N N . ASN B 1 51 ? -10.195 -6.574 -12.516 1 98.12 51 ASN B N 1
ATOM 1192 C CA . ASN B 1 51 ? -9.016 -5.754 -12.789 1 98.12 51 ASN B CA 1
ATOM 1193 C C . ASN B 1 51 ? -9.047 -4.445 -12.008 1 98.12 51 ASN B C 1
ATOM 1195 O O . ASN B 1 51 ? -8.148 -3.613 -12.141 1 98.12 51 ASN B O 1
ATOM 1199 N N . ARG B 1 52 ? -10.148 -4.262 -11.234 1 98.44 52 ARG B N 1
ATOM 1200 C CA . ARG B 1 52 ? -10.281 -2.984 -10.547 1 98.44 52 ARG B CA 1
ATOM 1201 C C . ARG B 1 52 ? -11.195 -3.107 -9.328 1 98.44 52 ARG B C 1
ATOM 1203 O O . ARG B 1 52 ? -12.297 -3.645 -9.43 1 98.44 52 ARG B O 1
ATOM 1210 N N . ILE B 1 53 ? -10.758 -2.629 -8.172 1 98.06 53 ILE B N 1
ATOM 1211 C CA . ILE B 1 53 ? -11.57 -2.553 -6.961 1 98.06 53 ILE B CA 1
ATOM 1212 C C . ILE B 1 53 ? -11.539 -1.13 -6.41 1 98.06 53 ILE B C 1
ATOM 1214 O O . ILE B 1 53 ? -10.477 -0.519 -6.305 1 98.06 53 ILE B O 1
ATOM 1218 N N . VAL B 1 54 ? -12.68 -0.612 -6.07 1 97.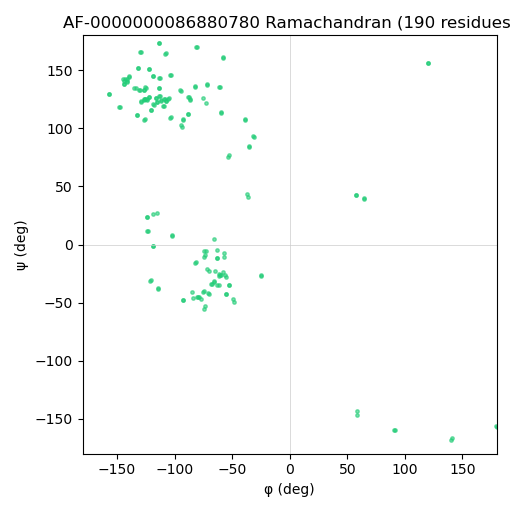94 54 VAL B N 1
ATOM 1219 C CA . VAL B 1 54 ? -12.789 0.703 -5.449 1 97.94 54 VAL B CA 1
ATOM 1220 C C . VAL B 1 54 ? -13.492 0.578 -4.098 1 97.94 54 VAL B C 1
ATOM 1222 O O . VAL B 1 54 ? -14.594 0.026 -4.012 1 97.94 54 VAL B O 1
ATOM 1225 N N . LEU B 1 55 ? -12.875 1.084 -3.082 1 96.94 55 LEU B N 1
ATOM 1226 C CA . LEU B 1 55 ? -13.422 1.052 -1.729 1 96.94 55 LEU B CA 1
ATOM 1227 C C . LEU B 1 55 ? -13.641 2.465 -1.2 1 96.94 55 LEU B C 1
ATOM 1229 O O . LEU B 1 55 ? -12.844 3.363 -1.461 1 96.94 55 LEU B O 1
ATOM 1233 N N . ALA B 1 56 ? -14.672 2.518 -0.458 1 95.5 56 ALA B N 1
ATOM 1234 C CA . ALA B 1 56 ? -14.883 3.758 0.284 1 95.5 56 ALA B CA 1
ATOM 1235 C C . ALA B 1 56 ? -14.047 3.779 1.561 1 95.5 56 ALA B C 1
ATOM 1237 O O . ALA B 1 56 ? -13.938 2.768 2.256 1 95.5 56 ALA B O 1
ATOM 1238 N N . LEU B 1 57 ? -13.422 4.914 1.812 1 93 57 LEU B N 1
ATOM 1239 C CA . LEU B 1 57 ? -12.695 5.148 3.057 1 93 57 LEU B CA 1
ATOM 1240 C C . LEU B 1 57 ? -13.375 6.227 3.891 1 93 57 LEU B C 1
ATOM 1242 O O . LEU B 1 57 ? -14.359 6.824 3.453 1 93 57 LEU B O 1
ATOM 1246 N N . SER B 1 58 ? -12.797 6.348 5.117 1 87.44 58 SER B N 1
ATOM 1247 C CA . SER B 1 58 ? -13.367 7.41 5.941 1 87.44 58 SER B CA 1
ATOM 1248 C C . SER B 1 58 ? -13.312 8.75 5.219 1 87.44 58 SER B C 1
ATOM 1250 O O . SER B 1 58 ? -14.25 9.547 5.316 1 87.44 58 SER B O 1
ATOM 1252 N N . GLN B 1 59 ? -12.188 8.922 4.613 1 85.25 59 GLN B N 1
ATOM 1253 C CA . GLN B 1 59 ? -12.039 10.094 3.76 1 85.25 59 GLN B CA 1
ATOM 1254 C C . GLN B 1 59 ? -11.586 9.703 2.355 1 85.25 59 GLN B C 1
ATOM 1256 O O . GLN B 1 59 ? -10.469 9.211 2.172 1 85.25 59 GLN B O 1
ATOM 1261 N N . GLY B 1 60 ? -12.492 9.805 1.471 1 90.88 60 GLY B N 1
ATOM 1262 C CA . GLY B 1 60 ? -12.125 9.539 0.091 1 90.88 60 GLY B CA 1
ATOM 1263 C C . GLY B 1 60 ? -12.328 8.086 -0.306 1 90.88 60 GLY B C 1
ATOM 1264 O O . GLY B 1 60 ? -13.195 7.402 0.241 1 90.88 60 GLY B O 1
ATOM 1265 N N . GLN B 1 61 ? -11.586 7.746 -1.422 1 95.5 61 GLN B N 1
ATOM 1266 C CA . GLN B 1 61 ? -11.711 6.402 -1.977 1 95.5 61 GLN B CA 1
ATOM 1267 C C . GLN B 1 61 ? -10.336 5.781 -2.229 1 95.5 61 GLN B C 1
ATOM 1269 O O . GLN B 1 61 ? -9.352 6.496 -2.41 1 95.5 61 GLN B O 1
ATOM 1274 N N . LEU B 1 62 ? -10.352 4.508 -2.154 1 96.25 62 LEU B N 1
ATOM 1275 C CA . LEU B 1 62 ? -9.188 3.701 -2.494 1 96.25 62 LEU B CA 1
ATOM 1276 C C . LEU B 1 62 ? -9.438 2.895 -3.764 1 96.25 62 LEU B C 1
ATOM 1278 O O . LEU B 1 62 ? -10.422 2.156 -3.852 1 96.25 62 LEU B O 1
ATOM 1282 N N . GLU B 1 63 ? -8.562 3.102 -4.703 1 97.81 63 GLU B N 1
ATOM 1283 C CA . GLU B 1 63 ? -8.664 2.34 -5.945 1 97.81 63 GLU B CA 1
ATOM 1284 C C . GLU B 1 63 ? -7.488 1.38 -6.102 1 97.81 63 GLU B C 1
ATOM 1286 O O . GLU B 1 63 ? -6.328 1.79 -6.008 1 97.81 63 GLU B O 1
ATOM 1291 N N . ILE B 1 64 ? -7.797 0.119 -6.344 1 97.75 64 ILE B N 1
ATOM 1292 C CA . ILE B 1 64 ? -6.805 -0.927 -6.57 1 97.75 64 ILE B CA 1
ATOM 1293 C C . ILE B 1 64 ? -6.934 -1.458 -7.996 1 97.75 64 ILE B C 1
ATOM 1295 O O . ILE B 1 64 ? -8.023 -1.842 -8.43 1 97.75 64 ILE B O 1
ATOM 1299 N N . LYS B 1 65 ? -5.887 -1.403 -8.758 1 98 65 LYS B N 1
ATOM 1300 C CA . LYS B 1 65 ? -5.848 -1.979 -10.102 1 98 65 LYS B CA 1
ATOM 1301 C C . LYS B 1 65 ? -4.879 -3.156 -10.164 1 98 65 LYS B C 1
ATOM 1303 O O . LYS B 1 65 ? -3.816 -3.127 -9.539 1 98 65 LYS B O 1
ATOM 1308 N N . GLY B 1 66 ? -5.238 -4.148 -10.93 1 97.44 66 GLY B N 1
ATOM 1309 C CA . GLY B 1 66 ? -4.391 -5.324 -11.07 1 97.44 66 GLY B CA 1
ATOM 1310 C C . GLY B 1 66 ? -4.98 -6.379 -11.984 1 97.44 66 GLY B C 1
ATOM 1311 O O . GLY B 1 66 ? -5.645 -6.055 -12.969 1 97.44 66 GLY B O 1
ATOM 1312 N N . ALA B 1 67 ? -4.535 -7.57 -11.758 1 96.62 67 ALA B N 1
ATOM 1313 C CA . ALA B 1 67 ? -5.012 -8.695 -12.555 1 96.62 67 ALA B CA 1
ATOM 1314 C C . ALA B 1 67 ? -5.547 -9.812 -11.664 1 96.62 67 ALA B C 1
ATOM 1316 O O . ALA B 1 67 ? -4.953 -10.133 -10.625 1 96.62 67 ALA B O 1
ATOM 1317 N N . ASP B 1 68 ? -6.723 -10.352 -12.062 1 97.56 68 ASP B N 1
ATOM 1318 C CA . ASP B 1 68 ? -7.359 -11.477 -11.383 1 97.56 68 ASP B CA 1
ATOM 1319 C C . ASP B 1 68 ? -7.605 -11.156 -9.914 1 97.56 68 ASP B C 1
ATOM 1321 O O . ASP B 1 68 ? -7.309 -11.977 -9.039 1 97.56 68 ASP B O 1
ATOM 1325 N N . LEU B 1 69 ? -8.07 -9.938 -9.711 1 97.19 69 LEU B N 1
ATOM 1326 C CA . LEU B 1 69 ? -8.344 -9.508 -8.344 1 97.19 69 LEU B CA 1
ATOM 1327 C C . LEU B 1 69 ? -9.586 -10.211 -7.797 1 97.19 69 LEU B C 1
ATOM 1329 O O . LEU B 1 69 ? -10.57 -10.383 -8.516 1 97.19 69 LEU B O 1
ATOM 1333 N N . MET B 1 70 ? -9.422 -10.609 -6.547 1 97.81 70 MET B N 1
ATOM 1334 C CA . MET B 1 70 ? -10.547 -11.227 -5.848 1 97.81 70 MET B CA 1
ATOM 1335 C C . MET B 1 70 ? -10.609 -10.75 -4.398 1 97.81 70 MET B C 1
ATOM 1337 O O . MET B 1 70 ? -9.578 -10.547 -3.762 1 97.81 70 MET B O 1
ATOM 1341 N N . ILE B 1 71 ? -11.836 -10.633 -3.98 1 96.81 71 ILE B N 1
ATOM 1342 C CA . ILE B 1 71 ? -12.023 -10.359 -2.559 1 96.81 71 ILE B CA 1
ATOM 1343 C C . ILE B 1 71 ? -12.102 -11.68 -1.787 1 96.81 71 ILE B C 1
ATOM 1345 O O . ILE B 1 71 ? -13.07 -12.43 -1.938 1 96.81 71 ILE B O 1
ATOM 1349 N N . ARG B 1 72 ? -11.125 -11.891 -1.006 1 96.25 72 ARG B N 1
ATOM 1350 C CA . ARG B 1 72 ? -11.039 -13.156 -0.279 1 96.25 72 ARG B CA 1
ATOM 1351 C C . ARG B 1 72 ? -11.938 -13.141 0.952 1 96.25 72 ARG B C 1
ATOM 1353 O O . ARG B 1 72 ? -12.555 -14.156 1.288 1 96.25 72 ARG B O 1
ATOM 1360 N N . ASN B 1 73 ? -11.883 -12.07 1.659 1 94.81 73 ASN B N 1
ATOM 1361 C CA . ASN B 1 73 ? -12.688 -11.875 2.859 1 94.81 73 ASN B CA 1
ATOM 1362 C C . ASN B 1 73 ? -13.141 -10.422 3.002 1 94.81 73 ASN B C 1
ATOM 1364 O O . ASN B 1 73 ? -12.391 -9.5 2.674 1 94.81 73 ASN B O 1
ATOM 1368 N N . ILE B 1 74 ? -14.352 -10.344 3.385 1 94.56 74 ILE B N 1
ATOM 1369 C CA . ILE B 1 74 ? -14.875 -9.008 3.617 1 94.56 74 ILE B CA 1
ATOM 1370 C C . ILE B 1 74 ? -15.609 -8.961 4.957 1 94.56 74 ILE B C 1
ATOM 1372 O O . ILE B 1 74 ? -16.578 -9.703 5.168 1 94.56 74 ILE B O 1
ATOM 1376 N N . LEU B 1 75 ? -15.07 -8.305 5.809 1 93.62 75 LEU B N 1
ATOM 1377 C CA . LEU B 1 75 ? -15.68 -7.98 7.094 1 93.62 75 LEU B CA 1
ATOM 1378 C C . LEU B 1 75 ? -16.062 -6.508 7.152 1 93.62 75 LEU B C 1
ATOM 1380 O O . LEU B 1 75 ? -15.664 -5.719 6.297 1 93.62 75 LEU B O 1
ATOM 1384 N N . PRO B 1 76 ? -16.891 -6.098 8.078 1 91.94 76 PRO B N 1
ATOM 1385 C CA . PRO B 1 76 ? -17.375 -4.715 8.125 1 91.94 76 PRO B CA 1
ATOM 1386 C C . PRO B 1 76 ? -16.25 -3.689 8.094 1 91.94 76 PRO B C 1
ATOM 1388 O O . PRO B 1 76 ? -16.375 -2.635 7.469 1 91.94 76 PRO B O 1
ATOM 1391 N N . ASP B 1 77 ? -15.094 -4.016 8.727 1 91.62 77 ASP B N 1
ATOM 1392 C CA . ASP B 1 77 ? -14.055 -2.994 8.781 1 91.62 77 ASP B CA 1
ATOM 1393 C C . ASP B 1 77 ? -12.75 -3.51 8.18 1 91.62 77 ASP B C 1
ATOM 1395 O O . ASP B 1 77 ? -11.695 -2.881 8.328 1 91.62 77 ASP B O 1
ATOM 1399 N N . GLU B 1 78 ? -12.836 -4.633 7.516 1 95 78 GLU B N 1
ATOM 1400 C CA . GLU B 1 78 ? -11.641 -5.195 6.902 1 95 78 GLU B CA 1
ATOM 1401 C C . GLU B 1 78 ? -11.961 -5.883 5.578 1 95 78 GLU B C 1
ATOM 1403 O O . GLU B 1 78 ? -13.016 -6.508 5.441 1 95 78 GLU B O 1
ATOM 1408 N N . VAL B 1 79 ? -11.094 -5.73 4.68 1 96.75 79 VAL B N 1
ATOM 1409 C CA . VAL B 1 79 ? -11.203 -6.457 3.42 1 96.75 79 VAL B CA 1
ATOM 1410 C C . VAL B 1 79 ? -9.844 -7.043 3.037 1 96.75 79 VAL B C 1
ATOM 1412 O O . VAL B 1 79 ? -8.812 -6.379 3.18 1 96.75 79 VAL B O 1
ATOM 1415 N N . ALA B 1 80 ? -9.828 -8.289 2.629 1 96.94 80 ALA B N 1
ATOM 1416 C CA . ALA B 1 80 ? -8.641 -8.922 2.076 1 96.94 80 ALA B CA 1
ATOM 1417 C C . ALA B 1 80 ? -8.781 -9.148 0.575 1 96.94 80 ALA B C 1
ATOM 1419 O O . ALA B 1 80 ? -9.742 -9.781 0.126 1 96.94 80 ALA B O 1
ATOM 1420 N N . VAL B 1 81 ? -7.801 -8.633 -0.129 1 97.38 81 VAL B N 1
ATOM 1421 C CA . VAL B 1 81 ? -7.812 -8.758 -1.583 1 97.38 81 VAL B CA 1
ATOM 1422 C C . VAL B 1 81 ? -6.656 -9.648 -2.035 1 97.38 81 VAL B C 1
ATOM 1424 O O . VAL B 1 81 ? -5.539 -9.523 -1.532 1 97.38 81 VAL B O 1
ATOM 1427 N N . GLU B 1 82 ? -6.961 -10.555 -2.945 1 96.88 82 GLU B N 1
ATOM 1428 C CA . GLU B 1 82 ? -5.934 -11.398 -3.549 1 96.88 82 GLU B CA 1
ATOM 1429 C C . GLU B 1 82 ? -5.914 -11.242 -5.066 1 96.88 82 GLU B C 1
ATOM 1431 O O . GLU B 1 82 ? -6.941 -10.938 -5.68 1 96.88 82 GLU B O 1
ATOM 1436 N N . GLY B 1 83 ? -4.789 -11.422 -5.668 1 96.19 83 GLY B N 1
ATOM 1437 C CA . GLY B 1 83 ? -4.508 -11.258 -7.082 1 96.19 83 GLY B CA 1
ATOM 1438 C C . GLY B 1 83 ? -3.15 -10.625 -7.348 1 96.19 83 GLY B C 1
ATOM 1439 O O . GLY B 1 83 ? -2.268 -10.656 -6.488 1 96.19 83 GLY B O 1
ATOM 1440 N N . THR B 1 84 ? -2.943 -10.203 -8.578 1 95.56 84 THR B N 1
ATOM 1441 C CA . THR B 1 84 ? -1.756 -9.414 -8.883 1 95.56 84 THR B CA 1
ATOM 1442 C C . THR B 1 84 ? -2.059 -7.922 -8.781 1 95.56 84 THR B C 1
ATOM 1444 O O . THR B 1 84 ? -2.746 -7.363 -9.641 1 95.56 84 THR B O 1
ATOM 1447 N N . ILE B 1 85 ? -1.566 -7.316 -7.754 1 96.06 85 ILE B N 1
ATOM 1448 C CA . ILE B 1 85 ? -1.817 -5.898 -7.508 1 96.06 85 ILE B CA 1
ATOM 1449 C C . ILE B 1 85 ? -0.765 -5.059 -8.227 1 96.06 85 ILE B C 1
ATOM 1451 O O . ILE B 1 85 ? 0.437 -5.254 -8.031 1 96.06 85 ILE B O 1
ATOM 1455 N N . LEU B 1 86 ? -1.212 -4.098 -9.031 1 96.31 86 LEU B N 1
ATOM 1456 C CA . LEU B 1 86 ? -0.296 -3.316 -9.852 1 96.31 86 LEU B CA 1
ATOM 1457 C C . LEU B 1 86 ? -0.287 -1.855 -9.414 1 96.31 86 LEU B C 1
ATOM 1459 O O . LEU B 1 86 ? 0.767 -1.217 -9.391 1 96.31 86 LEU B O 1
ATOM 1463 N N . ASP B 1 87 ? -1.474 -1.386 -9.047 1 97.19 87 ASP B N 1
ATOM 1464 C CA . ASP B 1 87 ? -1.587 0.029 -8.711 1 97.19 87 ASP B CA 1
ATOM 1465 C C . ASP B 1 87 ? -2.525 0.232 -7.52 1 97.19 87 ASP B C 1
ATOM 1467 O O . ASP B 1 87 ? -3.58 -0.401 -7.438 1 97.19 87 ASP B O 1
ATOM 1471 N N . ILE B 1 88 ? -2.152 1.133 -6.645 1 97.38 88 ILE B N 1
ATOM 1472 C CA . ILE B 1 88 ? -3.002 1.61 -5.559 1 97.38 88 ILE B CA 1
ATOM 1473 C C . ILE B 1 88 ? -3.09 3.135 -5.605 1 97.38 88 ILE B C 1
ATOM 1475 O O . ILE B 1 88 ? -2.066 3.822 -5.602 1 97.38 88 ILE B O 1
ATOM 1479 N N . HIS B 1 89 ? -4.293 3.611 -5.66 1 97.19 89 HIS B N 1
ATOM 1480 C CA . HIS B 1 89 ? -4.531 5.047 -5.742 1 97.19 89 HIS B CA 1
ATOM 1481 C C . HIS B 1 89 ? -5.441 5.52 -4.613 1 97.19 89 HIS B C 1
ATOM 1483 O O . HIS B 1 89 ? -6.516 4.953 -4.402 1 97.19 89 HIS B O 1
ATOM 1489 N N . MET B 1 90 ? -4.965 6.465 -3.875 1 93 90 MET B N 1
ATOM 1490 C CA . MET B 1 90 ? -5.77 7.066 -2.816 1 93 90 MET B CA 1
ATOM 1491 C C . MET B 1 90 ? -6.301 8.43 -3.242 1 93 90 MET B C 1
ATOM 1493 O O . MET B 1 90 ? -5.523 9.328 -3.562 1 93 90 MET B O 1
ATOM 1497 N N . ASN B 1 91 ? -7.492 8.555 -3.469 1 84.69 91 ASN B N 1
ATOM 1498 C CA . ASN B 1 91 ? -8.109 9.836 -3.785 1 84.69 91 ASN B CA 1
ATOM 1499 C C . ASN B 1 91 ? -8.68 10.508 -2.537 1 84.69 91 ASN B C 1
ATOM 1501 O O . ASN B 1 91 ? -9.5 9.922 -1.828 1 84.69 91 ASN B O 1
ATOM 1505 N N . GLY B 1 92 ? -7.926 11.523 -2.023 1 73.56 92 GLY B N 1
ATOM 1506 C CA . GLY B 1 92 ? -8.406 12.289 -0.882 1 73.56 92 GLY B CA 1
ATOM 1507 C C . GLY B 1 92 ? -9.742 12.961 -1.132 1 73.56 92 GLY B C 1
ATOM 1508 O O . GLY B 1 92 ? -10.25 12.945 -2.254 1 73.56 92 GLY B O 1
ATOM 1509 N N . ALA B 1 93 ? -10.5 13.383 0.011 1 56.59 93 ALA B N 1
ATOM 1510 C CA . ALA B 1 93 ? -11.711 14.188 -0.115 1 56.59 93 ALA B CA 1
ATOM 1511 C C . ALA B 1 93 ? -11.461 15.43 -0.962 1 56.59 93 ALA B C 1
ATOM 1513 O O . ALA B 1 93 ? -10.484 16.156 -0.743 1 56.59 93 ALA B O 1
ATOM 1514 N N . GLU B 1 94 ? -11.383 15.344 -2.359 1 44.91 94 GLU B N 1
ATOM 1515 C CA . GLU B 1 94 ? -11.508 16.672 -2.947 1 44.91 94 GLU B CA 1
ATOM 1516 C C . GLU B 1 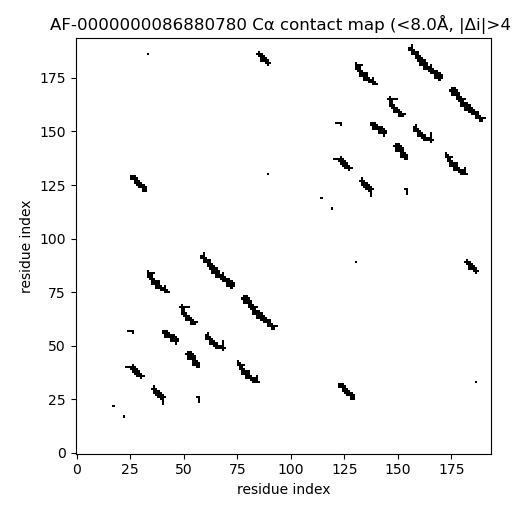94 ? -12.391 17.578 -2.086 1 44.91 94 GLU B C 1
ATOM 1518 O O . GLU B 1 94 ? -13.477 17.172 -1.663 1 44.91 94 GLU B O 1
ATOM 1523 N N . GLY B 1 95 ? -11.844 18.281 -1.238 1 39.41 95 GLY B N 1
ATOM 1524 C CA . GLY B 1 95 ? -12.641 19.391 -0.721 1 39.41 95 GLY B CA 1
ATOM 1525 C C . GLY B 1 95 ? -13.531 20.016 -1.769 1 39.41 95 GLY B C 1
ATOM 1526 O O . GLY B 1 95 ? -13.055 20.438 -2.826 1 39.41 95 GLY B O 1
ATOM 1527 N N . ASN B 1 96 ? -14.703 19.531 -2.055 1 37.88 96 ASN B N 1
ATOM 1528 C CA . ASN B 1 96 ? -15.664 20.516 -2.529 1 37.88 96 ASN B CA 1
ATOM 1529 C C . ASN B 1 96 ? -15.508 21.844 -1.802 1 37.88 96 ASN B C 1
ATOM 1531 O O . ASN B 1 96 ? -15.922 21.984 -0.649 1 37.88 96 ASN B O 1
ATOM 1535 N N . GLY B 1 97 ? -14.289 22.469 -1.51 1 29.14 97 GLY B N 1
ATOM 1536 C CA . GLY B 1 97 ? -14.516 23.906 -1.506 1 29.14 97 GLY B CA 1
ATOM 1537 C C . GLY B 1 97 ? -14.945 24.453 -2.855 1 29.14 97 GLY B C 1
ATOM 1538 O O . GLY B 1 97 ? -14.727 23.812 -3.887 1 29.14 97 GLY B O 1
#

InterPro domains:
  IPR022476 Spore protein YabP/YqfC [PF07873] (28-94)
  IPR022477 Sporulation protein YqfC [TIGR02856] (9-90)
  IPR038705 YabP superfamily [G3DSA:2.60.40.2000] (36-89)

Secondary structure (DSSP, 8-state):
--GGGSTHHHHHHHTTTS-HHHHHHS-EEEEETTTEEEEESEEEEEEEETTEEEEEESSSEEEEEEEEEEEEEEETTEEEEEEEEEEEEEE------/--GGGSGGGHHHHHSTTS-HHHHHTS-EEEEETTTEEEEESEEEEEEEETTEEEEEESSSEEEEEEEEEEEEEEETTEEEEEEEEEEEEEE------

Radius of gyration: 17.89 Å; Cα contacts (8 Å, |Δi|>4): 416; chains: 2; bounding box: 38×51×52 Å

Foldseek 3Di:
DDPPVPPVCVVVVVCVPVPVVVVQQDWDWDDDDQFKIKIFNWQAWDDDDQAWTWTHGPFFIKIWGAHRKDWPDDDRGMTMIGHGTDDIDGDGNPPPD/DDPVVCPVCVVVVVCVPVPVVVVQQDWDWDDDDQFKIKIFNWQAWDDDDQAWTWTHHPFFIKIWGAHRKDWPDDDRGMTMIGHGTDDIDGDGRPPPD

Organism: NCBI:txid248903